Protein AF-L8FP94-F1 (afdb_monomer)

Secondary structure (DSSP, 8-state):
----SSHHHHHHHHHHHHHHHHHHHHHHHHHHHHHHHHHHHHHHHHHHHHHHHHHHHHHHHHHHHHHHHHHHHHHHHHHHHHHHHHHHHHHHHHHHHHHHHHH-PPP-----TTHHHHHHHHHHHHHHHHHHHHHHHHHHHHHHHHHHHHHHHHHHHHHHHHHHHHHHHHHHHHHHHHHHHHHHHHHHHHHHHHHHHHHHHHHHHHHHHHHHHHHHHT--

Mean predicted aligned error: 13.86 Å

Foldseek 3Di:
DDPDPDLVSLVVVLVVLVVVLVVLVVVLVVLVVVVVVVVVVVVVLVVVLVVLVVVLVVLVVVLVVLVVVLVVLVVVLVVLVVVCVVCVVVVVVLVVVVVCCVVCPDDPDPDDDPCVVVVCVVVVVVVVVVVVSVVVVVVVVVSVVVSVVSVVVSVVSVVVSVVSVVVSVVSVVVSVVSVVVVVVVVVVSVVVSVVSVVVSVVSVVVSVVSVVVSVVVVVD

Structure (mmCIF, N/CA/C/O backbone):
data_AF-L8FP94-F1
#
_entry.id   AF-L8FP94-F1
#
loop_
_atom_site.group_PDB
_atom_site.id
_atom_site.type_symbol
_atom_site.label_atom_id
_atom_site.label_alt_id
_atom_site.label_comp_id
_atom_site.label_asym_id
_atom_site.label_entity_id
_atom_site.label_seq_id
_atom_site.pdbx_PDB_ins_code
_atom_site.Cartn_x
_atom_site.Cartn_y
_atom_site.Cartn_z
_atom_site.occupancy
_atom_site.B_iso_or_equiv
_atom_site.auth_seq_id
_atom_site.auth_comp_id
_atom_site.auth_asym_id
_atom_site.auth_atom_id
_atom_site.pdbx_PDB_model_num
ATOM 1 N N . ALA A 1 1 ? -16.166 -2.688 59.280 1.00 37.53 1 ALA A N 1
ATOM 2 C CA . ALA A 1 1 ? -17.400 -3.297 59.814 1.00 37.53 1 ALA A CA 1
ATOM 3 C C . ALA A 1 1 ? -17.974 -2.384 60.895 1.00 37.53 1 ALA A C 1
ATOM 5 O O . ALA A 1 1 ? -17.418 -2.328 61.980 1.00 37.53 1 ALA A O 1
ATOM 6 N N . ASN A 1 2 ? -19.020 -1.618 60.577 1.00 45.62 2 ASN A N 1
ATOM 7 C CA . ASN A 1 2 ? -19.751 -0.778 61.535 1.00 45.62 2 ASN A CA 1
ATOM 8 C C . ASN A 1 2 ? -21.225 -1.202 61.476 1.00 45.62 2 ASN A C 1
ATOM 10 O O . ASN A 1 2 ? -22.008 -0.633 60.709 1.00 45.62 2 ASN A O 1
ATOM 14 N N . GLN A 1 3 ? -21.572 -2.261 62.214 1.00 53.56 3 GLN A N 1
ATOM 15 C CA . GLN A 1 3 ? -22.958 -2.718 62.331 1.00 53.56 3 GLN A CA 1
ATOM 16 C C . GLN A 1 3 ? -23.787 -1.628 63.037 1.00 53.56 3 GLN A C 1
ATOM 18 O O . GLN A 1 3 ? -23.313 -1.065 64.029 1.00 53.56 3 GLN A O 1
ATOM 23 N N . PRO A 1 4 ? -24.968 -1.266 62.507 1.00 55.19 4 PRO A N 1
ATOM 24 C CA . PRO A 1 4 ? -25.825 -0.259 63.124 1.00 55.19 4 PRO A CA 1
ATOM 25 C C . PRO A 1 4 ? -26.256 -0.730 64.521 1.00 55.19 4 PRO A C 1
ATOM 27 O O . PRO A 1 4 ? -26.686 -1.866 64.691 1.00 55.19 4 PRO A O 1
ATOM 30 N N . LYS A 1 5 ? -26.093 0.137 65.528 1.00 62.91 5 LYS A N 1
ATOM 31 C CA . LYS A 1 5 ? -26.372 -0.168 66.945 1.00 62.91 5 LYS A CA 1
ATOM 32 C C . LYS A 1 5 ? -27.820 0.144 67.360 1.00 62.91 5 LYS A C 1
ATOM 34 O O . LYS A 1 5 ? -28.187 -0.127 68.496 1.00 62.91 5 LYS A O 1
ATOM 39 N N . SER A 1 6 ? -28.621 0.717 66.459 1.00 67.88 6 SER A N 1
ATOM 40 C CA . SER A 1 6 ? -30.015 1.123 66.668 1.00 67.88 6 SER A CA 1
ATOM 41 C C . SER A 1 6 ? -30.825 0.902 65.387 1.00 67.88 6 SER A C 1
ATOM 43 O O . SER A 1 6 ? -30.291 1.079 64.288 1.00 67.88 6 SER A O 1
ATOM 45 N N . ALA A 1 7 ? -32.109 0.547 65.522 1.00 71.19 7 ALA A N 1
ATOM 46 C CA . ALA A 1 7 ? -33.034 0.403 6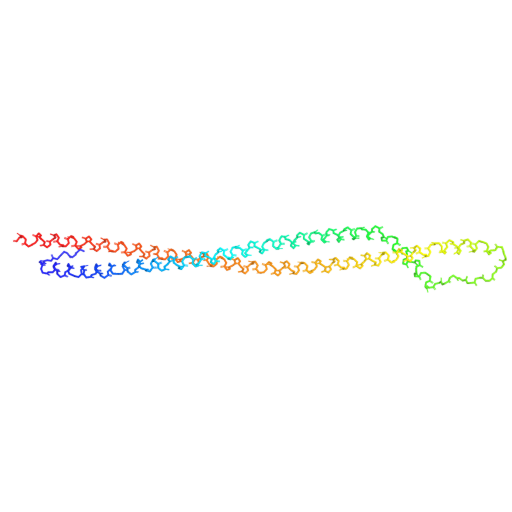4.396 1.00 71.19 7 ALA A CA 1
ATOM 47 C C . ALA A 1 7 ? -33.110 1.692 63.558 1.00 71.19 7 ALA A C 1
ATOM 49 O O . ALA A 1 7 ? -33.083 1.615 62.337 1.00 71.19 7 ALA A O 1
ATOM 50 N N . ASP A 1 8 ? -33.077 2.861 64.205 1.00 77.88 8 ASP A N 1
ATOM 51 C CA . ASP A 1 8 ? -33.175 4.176 63.556 1.00 77.88 8 ASP A CA 1
ATOM 52 C C . ASP A 1 8 ? -31.933 4.522 62.698 1.00 77.88 8 ASP A C 1
ATOM 54 O O . ASP A 1 8 ? -32.035 5.141 61.637 1.00 77.88 8 ASP A O 1
ATOM 58 N N . ASP A 1 9 ? -30.749 4.051 63.110 1.00 78.69 9 ASP A N 1
ATOM 59 C CA . ASP A 1 9 ? -29.506 4.177 62.332 1.00 78.69 9 ASP A CA 1
ATOM 60 C C . ASP A 1 9 ? -29.484 3.223 61.128 1.00 78.69 9 ASP A C 1
ATOM 62 O O . ASP A 1 9 ? -28.903 3.541 60.086 1.00 78.69 9 ASP A O 1
ATOM 66 N N . ALA A 1 10 ? -30.109 2.048 61.258 1.00 77.06 10 ALA A N 1
ATOM 67 C CA . ALA A 1 10 ? -30.252 1.099 60.161 1.00 77.06 10 ALA A CA 1
ATOM 68 C C . ALA A 1 10 ? -31.213 1.636 59.086 1.00 77.06 10 ALA A C 1
ATOM 70 O O . ALA A 1 10 ? -30.891 1.545 57.901 1.00 77.06 10 ALA A O 1
ATOM 71 N N . THR A 1 11 ? -32.328 2.271 59.472 1.00 80.44 11 THR A N 1
ATOM 72 C CA . THR A 1 11 ? -33.268 2.907 58.529 1.00 80.44 11 THR A CA 1
ATOM 73 C C . THR A 1 11 ? -32.612 4.039 57.745 1.00 80.44 11 THR A C 1
ATOM 75 O O . THR A 1 11 ? -32.741 4.086 56.524 1.00 80.44 11 THR A O 1
ATOM 78 N N . LYS A 1 12 ? -31.844 4.910 58.414 1.00 85.44 12 LYS A N 1
ATOM 79 C CA . LYS A 1 12 ? -31.115 6.007 57.750 1.00 85.44 12 LYS A CA 1
ATOM 80 C C . LYS A 1 12 ? -30.069 5.499 56.755 1.00 85.44 12 LYS A C 1
ATOM 82 O O . LYS A 1 12 ? -29.961 6.040 55.657 1.00 85.44 12 LYS A O 1
ATOM 87 N N . LYS A 1 13 ? -29.324 4.444 57.109 1.00 83.81 13 LYS A N 1
ATOM 88 C CA . LYS A 1 13 ? -28.378 3.793 56.184 1.00 83.81 13 LYS A CA 1
ATOM 89 C C . LYS A 1 13 ? -29.082 3.152 54.991 1.00 83.81 13 LYS A C 1
ATOM 91 O O . LYS A 1 13 ? -28.620 3.319 53.869 1.00 83.81 13 LYS A O 1
ATOM 96 N N . LEU A 1 14 ? -30.202 2.465 55.216 1.00 83.50 14 LEU A N 1
ATOM 97 C CA . LEU A 1 14 ? -30.996 1.875 54.138 1.00 83.50 14 LEU A CA 1
ATOM 98 C C . LEU A 1 14 ? -31.502 2.948 53.166 1.00 83.50 14 LEU A C 1
ATOM 100 O O . LEU A 1 14 ? -31.476 2.749 51.955 1.00 83.50 14 LEU A O 1
ATOM 104 N N . GLU A 1 15 ? -31.968 4.083 53.682 1.00 86.62 15 GLU A N 1
ATOM 105 C CA . GLU A 1 15 ? -32.455 5.189 52.859 1.00 86.62 15 GLU A CA 1
ATOM 106 C C . GLU A 1 15 ? -31.325 5.839 52.046 1.00 86.62 15 GLU A C 1
ATOM 108 O O . GLU A 1 15 ? -31.506 6.116 50.859 1.00 86.62 15 GLU A O 1
ATOM 113 N N . GLN A 1 16 ? -30.127 5.989 52.628 1.00 88.06 16 GLN A N 1
ATOM 114 C CA . GLN A 1 16 ? -28.929 6.395 51.885 1.00 88.06 16 GLN A CA 1
ATOM 115 C C . GLN A 1 16 ? -28.578 5.409 50.766 1.00 88.06 16 GLN A C 1
ATOM 117 O O . GLN A 1 16 ? -28.438 5.832 49.620 1.00 88.06 16 GLN A O 1
ATOM 122 N N . GLU A 1 17 ? -28.490 4.110 51.058 1.00 84.81 17 GLU A N 1
ATOM 123 C CA . GLU A 1 17 ? -28.147 3.110 50.040 1.00 84.81 17 GLU A CA 1
ATOM 124 C C . GLU A 1 17 ? -29.226 2.977 48.957 1.00 84.81 17 GLU A C 1
ATOM 126 O O . GLU A 1 17 ? -28.902 2.777 47.788 1.00 84.81 17 GLU A O 1
ATOM 131 N N . ARG A 1 18 ? -30.511 3.161 49.291 1.00 86.00 18 ARG A N 1
ATOM 132 C CA . ARG A 1 18 ? -31.596 3.227 48.295 1.00 86.00 18 ARG A CA 1
ATOM 133 C C . ARG A 1 18 ? -31.464 4.436 47.375 1.00 86.00 18 ARG A C 1
ATOM 135 O O . ARG A 1 18 ? -31.678 4.303 46.171 1.00 86.00 18 ARG A O 1
ATOM 142 N N . ASN A 1 19 ? -31.104 5.597 47.918 1.00 88.44 19 ASN A N 1
ATOM 143 C CA . ASN A 1 19 ? -30.868 6.795 47.116 1.00 88.44 19 ASN A CA 1
ATOM 144 C C . ASN A 1 19 ? -29.636 6.630 46.211 1.00 88.44 19 ASN A C 1
ATOM 146 O O . ASN A 1 19 ? -29.684 6.992 45.034 1.00 88.44 19 ASN A O 1
ATOM 150 N N . GLU A 1 20 ? -28.557 6.025 46.719 1.00 86.44 20 GLU A N 1
ATOM 151 C CA . GLU A 1 20 ? -27.383 5.677 45.911 1.00 86.44 20 GLU A CA 1
ATOM 152 C C . GLU A 1 20 ? -27.714 4.651 44.821 1.00 86.44 20 GLU A C 1
ATOM 154 O O . GLU A 1 20 ? -27.287 4.821 43.677 1.00 86.44 20 GLU A O 1
ATOM 159 N N . LEU A 1 21 ? -28.520 3.630 45.132 1.00 85.00 21 LEU A N 1
ATOM 160 C CA . LEU A 1 21 ? -28.991 2.644 44.162 1.00 85.00 21 LEU A CA 1
ATOM 161 C C . LEU A 1 21 ? -29.787 3.317 43.042 1.00 85.00 21 LEU A C 1
ATOM 163 O O . LEU A 1 21 ? -29.471 3.117 41.872 1.00 85.00 21 LEU A O 1
ATOM 167 N N . ALA A 1 22 ? -30.755 4.171 43.382 1.00 87.31 22 ALA A N 1
ATOM 168 C CA . ALA A 1 22 ? -31.554 4.904 42.402 1.00 87.31 22 ALA A CA 1
ATOM 169 C C . ALA A 1 22 ? -30.683 5.802 41.503 1.00 87.31 22 ALA A C 1
ATOM 171 O O . ALA A 1 22 ? -30.876 5.846 40.285 1.00 87.31 22 ALA A O 1
ATOM 172 N N . ALA A 1 23 ? -29.679 6.478 42.074 1.00 87.31 23 ALA A N 1
ATOM 173 C CA . ALA A 1 23 ? -28.721 7.273 41.308 1.00 87.31 23 ALA A CA 1
ATOM 174 C C . ALA A 1 23 ? -27.870 6.403 40.362 1.00 87.31 23 ALA A C 1
ATOM 176 O O . ALA A 1 23 ? -27.692 6.751 39.192 1.00 87.31 23 ALA A O 1
ATOM 177 N N . LYS A 1 24 ? -27.382 5.246 40.829 1.00 82.75 24 LYS A N 1
ATOM 178 C CA . LYS A 1 24 ? -26.600 4.293 40.021 1.00 82.75 24 LYS A CA 1
ATOM 179 C C . LYS A 1 24 ? -27.435 3.628 38.928 1.00 82.75 24 LYS A C 1
ATOM 181 O O . LYS A 1 24 ? -26.938 3.460 37.819 1.00 82.75 24 LYS A O 1
ATOM 186 N N . GLU A 1 25 ? -28.696 3.299 39.190 1.00 83.69 25 GLU A N 1
ATOM 187 C CA . GLU A 1 25 ? -29.630 2.769 38.192 1.00 83.69 25 GLU A CA 1
ATOM 188 C C . GLU A 1 25 ? -29.978 3.799 37.117 1.00 83.69 25 GLU A C 1
ATOM 190 O O . GLU A 1 25 ? -30.050 3.456 35.936 1.00 83.69 25 GLU A O 1
ATOM 195 N N . ASN A 1 26 ? -30.180 5.063 37.499 1.00 86.56 26 ASN A N 1
ATOM 196 C CA . ASN A 1 26 ? -30.375 6.149 36.540 1.00 86.56 26 ASN A CA 1
ATOM 197 C C . ASN A 1 26 ? -29.128 6.332 35.672 1.00 86.56 26 ASN A C 1
ATOM 199 O O . ASN A 1 26 ? -29.246 6.401 34.450 1.00 86.56 26 ASN A O 1
ATOM 203 N N . ARG A 1 27 ? -27.934 6.290 36.277 1.00 81.38 27 ARG A N 1
ATOM 204 C CA . ARG A 1 27 ? -26.667 6.325 35.539 1.00 81.38 27 ARG A CA 1
ATOM 205 C C . ARG A 1 27 ? -26.502 5.121 34.607 1.00 81.38 27 ARG A C 1
ATOM 207 O O . ARG A 1 27 ? -26.070 5.284 33.473 1.00 81.3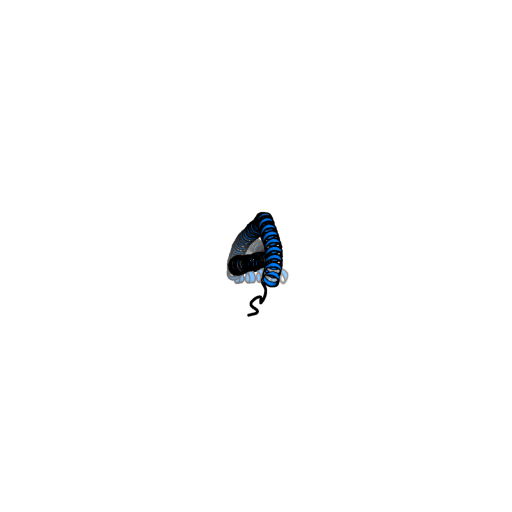8 27 ARG A O 1
ATOM 214 N N . GLY A 1 28 ? -26.896 3.924 35.042 1.00 78.19 28 GLY A N 1
ATOM 215 C CA . GLY A 1 28 ? -26.906 2.719 34.210 1.00 78.19 28 GLY A CA 1
ATOM 216 C C . GLY A 1 28 ? -27.874 2.817 33.025 1.00 78.19 28 GLY A C 1
ATOM 217 O O . GLY A 1 28 ? -27.534 2.392 31.922 1.00 78.19 28 GLY A O 1
ATOM 218 N N . ARG A 1 29 ? -29.051 3.425 33.227 1.00 82.75 29 ARG A N 1
ATOM 219 C CA . ARG A 1 29 ? -30.027 3.709 32.160 1.00 82.75 29 ARG A CA 1
ATOM 220 C C . ARG A 1 29 ? -29.524 4.763 31.173 1.00 82.75 29 ARG A C 1
ATOM 222 O O . ARG A 1 29 ? -29.746 4.602 29.977 1.00 82.75 29 ARG A O 1
ATOM 229 N N . GLU A 1 30 ? -28.844 5.808 31.644 1.00 81.62 30 GLU A N 1
ATOM 230 C CA . GLU A 1 30 ? -28.150 6.777 30.780 1.00 81.62 30 GLU A CA 1
ATOM 231 C C . GLU A 1 30 ? -27.072 6.090 29.943 1.00 81.62 30 GLU A C 1
ATOM 233 O O . GLU A 1 30 ? -27.142 6.158 28.720 1.00 81.62 30 GLU A O 1
ATOM 238 N N . LEU A 1 31 ? -26.181 5.309 30.566 1.00 74.88 31 LEU A N 1
ATOM 239 C CA . LEU A 1 31 ? -25.174 4.525 29.844 1.00 74.88 3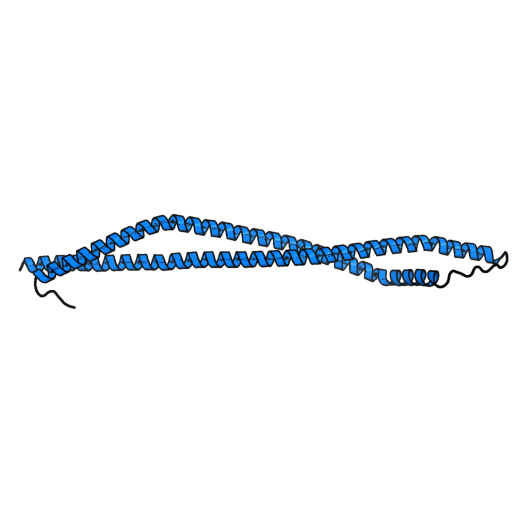1 LEU A CA 1
ATOM 240 C C . LEU A 1 31 ? -25.798 3.571 28.814 1.00 74.88 31 LEU A C 1
ATOM 242 O O . LEU A 1 31 ? -25.239 3.367 27.742 1.00 74.88 31 LEU A O 1
ATOM 246 N N . GLN A 1 32 ? -26.959 2.978 29.106 1.00 74.88 32 GLN A N 1
ATOM 247 C CA . GLN A 1 32 ? -27.690 2.153 28.139 1.00 74.88 32 GLN A CA 1
ATOM 248 C C . GLN A 1 32 ? -28.225 2.949 26.944 1.00 74.88 32 GLN A C 1
ATOM 250 O O . GLN A 1 32 ? -28.238 2.420 25.832 1.00 74.88 32 GLN A O 1
ATOM 255 N N . ARG A 1 33 ? -28.664 4.196 27.143 1.00 80.12 33 ARG A N 1
ATOM 256 C CA . ARG A 1 33 ? -29.056 5.081 26.034 1.00 80.12 33 ARG A CA 1
ATOM 257 C C . ARG A 1 33 ? -27.839 5.533 25.236 1.00 80.12 33 ARG A C 1
ATOM 259 O O . ARG A 1 33 ? -27.894 5.507 24.010 1.00 80.12 33 ARG A O 1
ATOM 266 N N . ASP A 1 34 ? -26.739 5.843 25.910 1.00 72.94 34 ASP A N 1
ATOM 267 C CA . ASP A 1 34 ? -25.467 6.164 25.264 1.00 72.94 34 ASP A CA 1
ATOM 268 C C . ASP A 1 34 ? -24.949 4.959 24.457 1.00 72.94 34 ASP A C 1
ATOM 270 O O . ASP A 1 34 ? -24.454 5.106 23.348 1.00 72.94 34 ASP A O 1
ATOM 274 N N . LEU A 1 35 ? -25.170 3.724 24.920 1.00 70.62 35 LEU A N 1
ATOM 275 C CA . LEU A 1 35 ? -24.901 2.507 24.140 1.00 70.62 35 LEU A CA 1
ATOM 276 C C . LEU A 1 35 ? -25.726 2.396 22.848 1.00 70.62 35 LEU A C 1
ATOM 278 O O . LEU A 1 35 ? -25.263 1.785 21.879 1.00 70.62 35 LEU A O 1
ATOM 282 N N . ALA A 1 36 ? -26.920 2.990 22.796 1.00 72.12 36 ALA A N 1
ATOM 283 C CA . ALA A 1 36 ? -27.708 3.042 21.569 1.00 72.12 36 ALA A CA 1
ATOM 284 C C . ALA A 1 36 ? -27.125 4.056 20.569 1.00 72.12 36 ALA A C 1
ATOM 286 O O . ALA A 1 36 ? -26.909 3.680 19.417 1.00 72.12 36 ALA A O 1
ATOM 287 N N . SER A 1 37 ? -26.775 5.277 20.998 1.00 72.94 37 SER A N 1
ATOM 288 C CA . SER A 1 37 ? -26.105 6.268 20.127 1.00 72.94 37 SER A CA 1
ATOM 289 C C . SER A 1 37 ? -24.722 5.794 19.656 1.00 72.94 37 SER A C 1
ATOM 291 O O . SER A 1 37 ? -24.322 6.040 18.519 1.00 72.94 37 SER A O 1
ATOM 293 N N . ILE A 1 38 ? -24.040 4.979 20.465 1.00 69.81 38 ILE A N 1
ATOM 294 C CA . ILE A 1 38 ? -22.799 4.281 20.098 1.00 69.81 38 ILE A CA 1
ATOM 295 C C . ILE A 1 38 ? -22.973 3.349 18.909 1.00 69.81 38 ILE A C 1
ATOM 297 O O . ILE A 1 38 ? -22.027 3.133 18.153 1.00 69.81 38 ILE A O 1
ATOM 301 N N . THR A 1 39 ? -24.148 2.749 18.731 1.00 74.75 39 THR A N 1
ATOM 302 C CA . THR A 1 39 ? -24.370 1.875 17.575 1.00 74.75 39 THR A CA 1
ATOM 303 C C . THR A 1 39 ? -24.235 2.667 16.276 1.00 74.75 39 THR A C 1
ATOM 305 O O . THR A 1 39 ? -23.673 2.150 15.309 1.00 74.75 39 THR A O 1
ATOM 308 N N . ASP A 1 40 ? -24.651 3.931 16.277 1.00 79.69 40 ASP A N 1
ATOM 309 C CA . ASP A 1 40 ? -24.525 4.818 15.126 1.00 79.69 40 ASP A CA 1
ATOM 310 C C . ASP A 1 40 ? -23.089 5.333 14.957 1.00 79.69 40 ASP A C 1
ATOM 312 O O . ASP A 1 40 ? -22.546 5.220 13.857 1.00 79.69 40 ASP A O 1
ATOM 316 N N . GLU A 1 41 ? -22.405 5.734 16.037 1.00 79.94 41 GLU A N 1
ATOM 317 C CA . GLU A 1 41 ? -20.963 6.061 15.997 1.00 79.94 41 GLU A CA 1
ATOM 318 C C . GLU A 1 41 ? -20.130 4.879 15.467 1.00 79.94 41 GLU A C 1
ATOM 320 O O . GLU A 1 41 ? -19.227 5.032 14.643 1.00 79.94 41 GLU A O 1
ATOM 325 N N . ARG A 1 42 ? -20.455 3.653 15.894 1.00 78.62 42 ARG A N 1
ATOM 326 C CA . ARG A 1 42 ? -19.792 2.429 15.427 1.00 78.62 42 ARG A CA 1
ATOM 327 C C . ARG A 1 42 ? -20.063 2.164 13.959 1.00 78.62 42 ARG A C 1
ATOM 329 O O . ARG A 1 42 ? -19.148 1.722 13.268 1.00 78.62 42 ARG A O 1
ATOM 336 N N . ARG A 1 43 ? -21.292 2.384 13.488 1.00 85.19 43 ARG A N 1
ATOM 337 C CA . ARG A 1 43 ? -21.621 2.270 12.061 1.00 85.19 43 ARG A CA 1
ATOM 338 C C . ARG A 1 43 ? -20.809 3.269 11.252 1.00 85.19 43 ARG A C 1
ATOM 340 O O . ARG A 1 43 ? -20.229 2.870 10.248 1.00 85.19 43 ARG A O 1
ATOM 347 N N . GLU A 1 44 ? -20.694 4.506 11.723 1.00 87.19 44 GLU A N 1
ATOM 348 C CA . GLU A 1 44 ? -19.914 5.546 11.059 1.00 87.19 44 GLU A CA 1
ATOM 349 C C . GLU A 1 44 ? -18.416 5.212 11.017 1.00 87.19 44 GLU A C 1
ATOM 351 O O . GLU A 1 44 ? -17.809 5.230 9.946 1.00 87.19 44 GLU A O 1
ATOM 356 N N . ILE A 1 45 ? -17.812 4.830 12.148 1.00 86.75 45 I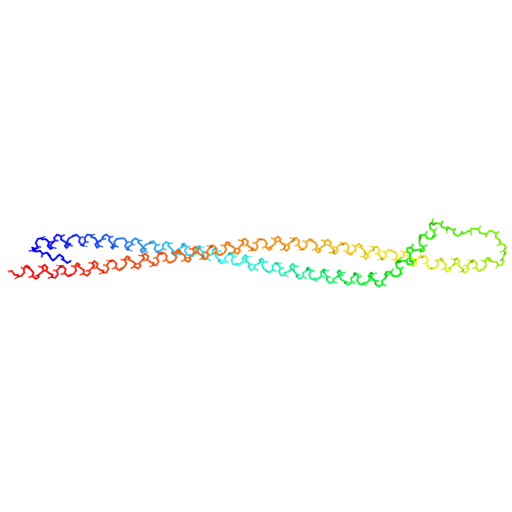LE A N 1
ATOM 357 C CA . ILE A 1 45 ? -16.401 4.416 12.195 1.00 86.75 45 ILE A CA 1
ATOM 358 C C . ILE A 1 45 ? -16.170 3.200 11.295 1.00 86.75 45 ILE A C 1
ATOM 360 O O . ILE A 1 45 ? -15.175 3.145 10.576 1.00 86.75 45 ILE A O 1
ATOM 364 N N . ASN A 1 46 ? -17.080 2.223 11.301 1.00 88.75 46 ASN A N 1
ATOM 365 C CA . ASN A 1 46 ? -16.941 1.040 10.460 1.00 88.75 46 ASN A CA 1
ATOM 366 C C . ASN A 1 46 ? -17.074 1.379 8.968 1.00 88.75 46 ASN A C 1
ATOM 368 O O . ASN A 1 46 ? -16.317 0.846 8.165 1.00 88.75 46 ASN A O 1
ATOM 372 N N . ALA A 1 47 ? -17.973 2.297 8.604 1.00 91.12 47 ALA A N 1
ATOM 373 C CA . ALA A 1 47 ? -18.088 2.799 7.238 1.00 91.12 47 ALA A CA 1
ATOM 374 C C . ALA A 1 47 ? -16.793 3.494 6.793 1.00 91.12 47 ALA A C 1
ATOM 376 O O . ALA A 1 47 ? -16.252 3.151 5.744 1.00 91.12 47 ALA A O 1
ATOM 377 N N . ARG A 1 48 ? -16.233 4.379 7.631 1.00 91.44 48 ARG A N 1
ATOM 378 C CA . ARG A 1 48 ? -14.946 5.046 7.366 1.00 91.44 48 ARG A CA 1
ATOM 379 C C . ARG A 1 48 ? -13.787 4.054 7.253 1.00 91.44 48 ARG A C 1
ATOM 381 O O . ARG A 1 48 ? -12.906 4.248 6.421 1.00 91.44 48 ARG A O 1
ATOM 388 N N . LEU A 1 49 ? -13.771 2.994 8.065 1.00 91.81 49 LEU A N 1
ATOM 389 C CA . LEU A 1 49 ? -12.765 1.929 7.977 1.00 91.81 49 LEU A CA 1
ATOM 390 C C . LEU A 1 49 ? -12.862 1.171 6.652 1.00 91.81 49 LEU A C 1
ATOM 392 O O . LEU A 1 49 ? -11.839 0.960 6.011 1.00 91.81 49 LEU A O 1
ATOM 396 N N . ILE A 1 50 ? -14.072 0.787 6.236 1.00 93.44 50 ILE A N 1
ATOM 397 C CA . ILE A 1 50 ? -14.305 0.083 4.967 1.00 93.44 50 ILE A CA 1
ATOM 398 C C . ILE A 1 50 ? -13.908 0.971 3.786 1.00 93.44 50 ILE A C 1
ATOM 400 O O . ILE A 1 50 ? -13.199 0.518 2.893 1.00 93.44 50 ILE A O 1
ATOM 404 N N . GLU A 1 51 ? -14.314 2.240 3.800 1.00 93.81 51 GLU A N 1
ATOM 405 C CA . GLU A 1 51 ? -13.933 3.219 2.782 1.00 93.81 51 GLU A CA 1
ATOM 406 C C . GLU A 1 51 ? -12.409 3.385 2.710 1.00 93.81 51 GLU A C 1
ATOM 408 O O . GLU A 1 51 ? -11.821 3.285 1.636 1.00 93.81 51 GLU A O 1
ATOM 413 N N . THR A 1 52 ? -11.748 3.570 3.857 1.00 92.00 52 THR A N 1
ATOM 414 C CA . THR A 1 52 ? -10.287 3.731 3.913 1.00 92.00 52 THR A CA 1
ATOM 415 C C . THR A 1 52 ? -9.568 2.463 3.448 1.00 92.00 52 THR A C 1
ATOM 417 O O . THR A 1 52 ? -8.603 2.554 2.697 1.00 92.00 52 THR A O 1
ATOM 420 N N . ALA A 1 53 ? -10.049 1.279 3.831 1.00 92.06 53 ALA A N 1
ATOM 421 C CA . ALA A 1 53 ? -9.499 0.007 3.367 1.00 92.06 53 ALA A CA 1
ATOM 422 C C . ALA A 1 53 ? -9.663 -0.171 1.848 1.00 92.06 53 ALA A C 1
ATOM 424 O O . ALA A 1 53 ? -8.733 -0.617 1.180 1.00 92.06 53 ALA A O 1
ATOM 425 N N . ALA A 1 54 ? -10.802 0.240 1.283 1.00 94.69 54 ALA A N 1
ATOM 426 C CA . ALA A 1 54 ? -11.015 0.227 -0.162 1.00 94.69 54 ALA A CA 1
ATOM 427 C C . ALA A 1 54 ? -10.065 1.193 -0.894 1.00 94.69 54 ALA A C 1
ATOM 429 O O . ALA A 1 54 ? -9.574 0.874 -1.977 1.00 94.69 54 ALA A O 1
ATOM 430 N N . LEU A 1 55 ? -9.768 2.357 -0.304 1.00 93.12 55 LEU A N 1
ATOM 431 C CA . LEU A 1 55 ? -8.770 3.289 -0.840 1.00 93.12 55 LEU A CA 1
ATOM 432 C C . LEU A 1 55 ? -7.354 2.700 -0.809 1.00 93.12 55 LEU A C 1
ATOM 434 O O . LEU A 1 55 ? -6.637 2.836 -1.798 1.00 93.12 55 LEU A O 1
ATOM 438 N N . VAL A 1 56 ? -6.975 2.020 0.280 1.00 93.94 56 VAL A N 1
ATOM 439 C CA . VAL A 1 56 ? -5.696 1.293 0.388 1.00 93.94 56 VAL A CA 1
ATOM 440 C C . VAL A 1 56 ? -5.583 0.252 -0.722 1.00 93.94 56 VAL A C 1
ATOM 442 O O . VAL A 1 56 ? -4.638 0.304 -1.502 1.00 93.94 56 VAL A O 1
ATOM 445 N N . GLN A 1 57 ? -6.583 -0.621 -0.864 1.00 94.75 57 GLN A N 1
ATOM 446 C CA . GLN A 1 57 ? -6.577 -1.662 -1.892 1.00 94.75 57 GLN A CA 1
ATOM 447 C C . GLN A 1 57 ? -6.462 -1.068 -3.304 1.00 94.75 57 GLN A C 1
ATOM 449 O O . GLN A 1 57 ? -5.664 -1.524 -4.120 1.00 94.75 57 GLN A O 1
ATOM 454 N N . LYS A 1 58 ? -7.222 -0.007 -3.595 1.00 94.38 58 LYS A N 1
ATOM 455 C CA . LYS A 1 58 ? -7.161 0.674 -4.892 1.00 94.38 58 LYS A CA 1
ATOM 456 C C . LYS A 1 58 ? -5.779 1.278 -5.167 1.00 94.38 58 LYS A C 1
ATOM 458 O O . LYS A 1 58 ? -5.317 1.240 -6.305 1.00 94.38 58 LYS A O 1
ATOM 463 N N . SER A 1 59 ? -5.134 1.848 -4.151 1.00 94.19 59 SER A N 1
ATOM 464 C CA . SER A 1 59 ? -3.781 2.400 -4.264 1.00 94.19 59 SER A CA 1
ATOM 465 C C . SER A 1 59 ? -2.748 1.293 -4.517 1.00 94.19 59 SER A C 1
ATOM 467 O O . SER A 1 59 ? -1.911 1.425 -5.408 1.00 94.19 59 SER A O 1
ATOM 469 N N . GLU A 1 60 ? -2.869 0.144 -3.847 1.00 94.62 60 GLU A N 1
ATOM 470 C CA . GLU A 1 60 ? -2.022 -1.035 -4.087 1.00 94.62 60 GLU A CA 1
ATOM 471 C C . GLU A 1 60 ? -2.189 -1.606 -5.507 1.00 94.62 60 GLU A C 1
ATOM 473 O O . GLU A 1 60 ? -1.203 -1.939 -6.173 1.00 94.62 60 GLU A O 1
ATOM 478 N N . GLU A 1 61 ? -3.422 -1.668 -6.018 1.00 96.31 61 GLU A N 1
ATOM 479 C CA . GLU A 1 61 ? -3.707 -2.057 -7.406 1.00 96.31 61 GLU A CA 1
ATOM 480 C C . GLU A 1 61 ? -3.057 -1.084 -8.406 1.00 96.31 61 GLU A C 1
ATOM 482 O O . GLU A 1 61 ? -2.437 -1.506 -9.388 1.00 96.31 61 GLU A O 1
ATOM 487 N N . GLN A 1 62 ? -3.146 0.224 -8.142 1.00 94.25 62 GLN A N 1
ATOM 488 C CA . GLN A 1 62 ? -2.505 1.253 -8.964 1.00 94.25 62 GLN A CA 1
ATOM 489 C C . GLN A 1 62 ? -0.978 1.155 -8.921 1.00 94.25 62 GLN A C 1
ATOM 491 O O . GLN A 1 62 ? -0.339 1.209 -9.974 1.00 94.25 62 GLN A O 1
ATOM 496 N N . MET A 1 63 ? -0.389 0.948 -7.743 1.00 96.06 63 MET A N 1
ATOM 497 C CA . MET A 1 63 ? 1.048 0.718 -7.597 1.00 96.06 63 MET A CA 1
ATOM 498 C C . MET A 1 63 ? 1.500 -0.511 -8.380 1.00 96.06 63 MET A C 1
ATOM 500 O O . MET A 1 63 ? 2.459 -0.423 -9.142 1.00 96.06 63 MET A O 1
ATOM 504 N N . THR A 1 64 ? 0.768 -1.621 -8.273 1.00 96.75 64 THR A N 1
ATOM 505 C CA . THR A 1 64 ? 1.062 -2.855 -9.016 1.00 96.75 64 THR A CA 1
ATOM 506 C C . THR A 1 64 ? 1.044 -2.604 -10.527 1.00 96.75 64 THR A C 1
ATOM 508 O O . THR A 1 64 ? 1.912 -3.076 -11.266 1.00 96.75 64 THR A O 1
ATOM 511 N N . ALA A 1 65 ? 0.082 -1.820 -11.021 1.00 96.38 65 ALA A N 1
ATOM 512 C CA . ALA A 1 65 ? 0.022 -1.441 -12.429 1.00 96.38 65 ALA A CA 1
ATOM 513 C C . ALA A 1 65 ? 1.217 -0.564 -12.857 1.00 96.38 65 ALA A C 1
ATOM 515 O O . ALA A 1 65 ? 1.768 -0.772 -13.943 1.00 96.38 65 ALA A O 1
ATOM 516 N N . ILE A 1 66 ? 1.641 0.388 -12.018 1.00 95.19 66 ILE A N 1
ATOM 517 C CA . ILE A 1 66 ? 2.821 1.231 -12.269 1.00 95.19 66 ILE A CA 1
ATOM 518 C C . ILE A 1 66 ? 4.096 0.381 -12.287 1.00 95.19 66 ILE A C 1
ATOM 520 O O . ILE A 1 66 ? 4.889 0.497 -13.220 1.00 95.19 66 ILE A O 1
ATOM 524 N N . GLU A 1 67 ? 4.274 -0.519 -11.321 1.00 95.62 67 GLU A N 1
ATOM 525 C CA . GLU A 1 67 ? 5.432 -1.416 -11.232 1.00 95.62 67 GLU A CA 1
ATOM 526 C C . GLU A 1 67 ? 5.525 -2.346 -12.449 1.00 95.62 67 GLU A C 1
ATOM 528 O O . GLU A 1 67 ? 6.599 -2.502 -13.034 1.00 95.62 67 GLU A O 1
ATOM 533 N N . ASN A 1 68 ? 4.395 -2.884 -12.917 1.00 97.50 68 ASN A N 1
ATOM 534 C CA . ASN A 1 68 ? 4.347 -3.683 -14.143 1.00 97.50 68 ASN A CA 1
ATOM 535 C C . ASN A 1 68 ? 4.766 -2.884 -15.386 1.00 97.50 68 ASN A C 1
ATOM 537 O O . ASN A 1 68 ? 5.512 -3.390 -16.230 1.00 97.50 68 ASN A O 1
ATOM 541 N N . ARG A 1 69 ? 4.310 -1.629 -15.504 1.00 96.31 69 ARG A N 1
ATOM 542 C CA . ARG A 1 69 ? 4.704 -0.731 -16.602 1.00 96.31 69 ARG A CA 1
ATOM 543 C C . ARG A 1 69 ? 6.190 -0.385 -16.532 1.00 96.31 69 ARG A C 1
ATOM 545 O O . ARG A 1 69 ? 6.869 -0.458 -17.555 1.00 96.31 69 ARG A O 1
ATOM 552 N N . LEU A 1 70 ? 6.700 -0.085 -15.339 1.00 96.31 70 LEU A N 1
ATOM 553 C CA . LEU A 1 70 ? 8.112 0.202 -15.092 1.00 96.31 70 LEU A CA 1
ATOM 554 C C . LEU A 1 70 ? 8.996 -0.987 -15.490 1.00 96.31 70 LEU A C 1
ATOM 556 O O . LEU A 1 70 ? 9.907 -0.826 -16.297 1.00 96.31 70 LEU A O 1
ATOM 560 N N . ALA A 1 71 ? 8.655 -2.197 -15.039 1.00 96.00 71 ALA A N 1
ATOM 561 C CA . ALA A 1 71 ? 9.364 -3.423 -15.407 1.00 96.00 71 ALA A CA 1
ATOM 562 C C . ALA A 1 71 ? 9.308 -3.716 -16.919 1.00 96.00 71 ALA A C 1
ATOM 564 O O . ALA A 1 71 ? 10.192 -4.382 -17.466 1.00 96.00 71 ALA A O 1
ATOM 565 N N . GLY A 1 72 ? 8.252 -3.266 -17.603 1.00 97.31 72 GLY A N 1
ATOM 566 C CA . GLY A 1 72 ? 8.155 -3.294 -19.061 1.00 97.31 72 GLY A CA 1
ATOM 567 C C . GLY A 1 72 ? 9.155 -2.344 -19.722 1.00 97.31 72 GLY A C 1
ATOM 568 O O . GLY A 1 72 ? 9.903 -2.765 -20.605 1.00 97.31 72 GLY A O 1
ATOM 569 N N . PHE A 1 73 ? 9.214 -1.091 -19.269 1.00 96.06 73 PHE A N 1
ATOM 570 C CA . PHE A 1 73 ? 10.157 -0.100 -19.791 1.00 96.06 73 PHE A CA 1
ATOM 571 C C . PHE A 1 73 ? 11.619 -0.452 -19.504 1.00 96.06 73 PHE A C 1
ATOM 573 O O . PHE A 1 73 ? 12.452 -0.308 -20.392 1.00 96.06 73 PHE A O 1
ATOM 580 N N . GLU A 1 74 ? 11.943 -0.978 -18.323 1.00 93.44 74 GLU A N 1
ATOM 581 C CA . GLU A 1 74 ? 13.306 -1.416 -17.984 1.00 93.44 74 GLU A CA 1
ATOM 582 C C . GLU A 1 74 ? 13.784 -2.571 -18.877 1.00 93.44 74 GLU A C 1
ATOM 584 O O . GLU A 1 74 ? 14.944 -2.611 -19.296 1.00 93.44 74 GLU A O 1
ATOM 589 N N . ARG A 1 75 ? 12.884 -3.503 -19.225 1.00 97.62 75 ARG A N 1
ATOM 590 C CA . ARG A 1 75 ? 13.177 -4.564 -20.201 1.00 97.62 75 ARG A CA 1
ATOM 591 C C . ARG A 1 75 ? 13.458 -3.986 -21.586 1.00 97.62 75 ARG A C 1
ATOM 593 O O . ARG A 1 75 ? 14.483 -4.321 -22.175 1.00 97.62 75 ARG A O 1
ATOM 600 N N . GLN A 1 76 ? 12.608 -3.076 -22.063 1.00 95.25 76 GLN A N 1
ATOM 601 C CA . GLN A 1 76 ? 12.815 -2.394 -23.346 1.00 95.25 76 GLN A CA 1
ATOM 602 C C . GLN A 1 76 ? 14.132 -1.606 -23.365 1.00 95.25 76 GLN A C 1
ATOM 604 O O . GLN A 1 76 ? 14.885 -1.689 -24.334 1.00 95.25 76 GLN A O 1
ATOM 609 N N . GLU A 1 77 ? 14.458 -0.894 -22.282 1.00 93.56 77 GLU A N 1
ATOM 610 C CA . GLU A 1 77 ? 15.721 -0.168 -22.146 1.00 93.56 77 GLU A CA 1
ATOM 611 C C . GLU A 1 77 ? 16.919 -1.117 -22.257 1.00 93.56 77 GLU A C 1
ATOM 613 O O . GLU A 1 77 ? 17.871 -0.844 -22.993 1.00 93.56 77 GLU A O 1
ATOM 618 N N . LYS A 1 78 ? 16.875 -2.249 -21.545 1.00 95.06 78 LYS A N 1
ATOM 619 C CA . LYS A 1 78 ? 17.942 -3.253 -21.556 1.00 95.06 78 LYS A CA 1
ATOM 620 C C . LYS A 1 78 ? 18.146 -3.849 -22.948 1.00 95.06 78 LYS A C 1
ATOM 622 O O . LYS A 1 78 ? 19.290 -3.943 -23.401 1.00 95.06 78 LYS A O 1
ATOM 627 N N . ASP A 1 79 ? 17.063 -4.213 -23.627 1.00 94.94 79 ASP A N 1
ATOM 628 C CA . ASP A 1 79 ? 17.112 -4.792 -24.970 1.00 94.94 79 ASP A CA 1
ATOM 629 C C . ASP A 1 79 ? 17.653 -3.783 -25.992 1.00 94.94 79 ASP A C 1
ATOM 631 O O . ASP A 1 79 ? 18.535 -4.109 -26.795 1.00 94.94 79 ASP A O 1
ATOM 635 N N . LEU A 1 80 ? 17.212 -2.525 -25.909 1.00 91.69 80 LEU A N 1
ATOM 636 C CA . LEU A 1 80 ? 17.673 -1.452 -26.785 1.00 91.69 80 LEU A CA 1
ATOM 637 C C . LEU A 1 80 ? 19.151 -1.116 -26.548 1.00 91.69 80 LEU A C 1
ATOM 639 O O . LEU A 1 80 ? 19.924 -1.011 -27.504 1.00 91.69 80 LEU A O 1
ATOM 643 N N . ARG A 1 81 ? 19.591 -1.034 -25.285 1.00 90.62 81 ARG A N 1
ATOM 644 C CA . ARG A 1 81 ? 21.012 -0.867 -24.933 1.00 90.62 81 ARG A CA 1
ATOM 645 C C . ARG A 1 81 ? 21.862 -2.026 -25.447 1.00 90.62 81 ARG A C 1
ATOM 647 O O . ARG A 1 81 ? 22.951 -1.789 -25.966 1.00 90.62 81 ARG A O 1
ATOM 654 N N . ALA A 1 82 ? 21.376 -3.264 -25.354 1.00 91.44 82 ALA A N 1
ATOM 655 C CA . ALA A 1 82 ? 22.075 -4.427 -25.894 1.00 91.44 82 ALA A CA 1
ATOM 656 C C . ALA A 1 82 ? 22.169 -4.382 -27.430 1.00 91.44 82 ALA A C 1
ATOM 658 O O . ALA A 1 82 ? 23.222 -4.704 -27.986 1.00 91.44 82 ALA A O 1
ATOM 659 N N . SER A 1 83 ? 21.110 -3.944 -28.124 1.00 88.94 83 SER A N 1
ATOM 660 C CA . SER A 1 83 ? 21.146 -3.721 -29.577 1.00 88.94 83 SER A CA 1
ATOM 661 C C . SER A 1 83 ? 22.169 -2.650 -29.955 1.00 88.94 83 SER A C 1
ATOM 663 O O . SER A 1 83 ? 22.958 -2.871 -30.872 1.00 88.94 83 SER A O 1
ATOM 665 N N . LEU A 1 84 ? 22.187 -1.519 -29.246 1.00 86.56 84 LEU A N 1
ATOM 666 C CA . LEU A 1 84 ? 23.137 -0.432 -29.489 1.00 86.56 84 LEU A CA 1
ATOM 667 C C . LEU A 1 84 ? 24.582 -0.868 -29.210 1.00 86.56 84 LEU A C 1
ATOM 669 O O . LEU A 1 84 ? 25.480 -0.542 -29.981 1.00 86.56 84 LEU A O 1
ATOM 673 N N . ALA A 1 85 ? 24.812 -1.662 -28.161 1.00 85.25 85 ALA A N 1
ATOM 674 C CA . ALA A 1 85 ? 26.131 -2.206 -27.843 1.00 85.25 85 ALA A CA 1
ATOM 675 C C . ALA A 1 85 ? 26.651 -3.156 -28.936 1.00 85.25 85 ALA A C 1
ATOM 677 O O . ALA A 1 85 ? 27.819 -3.080 -29.312 1.00 85.25 85 ALA A O 1
ATOM 678 N N . LYS A 1 86 ? 25.785 -4.011 -29.502 1.00 85.62 86 LYS A N 1
ATOM 679 C CA . LYS A 1 86 ? 26.134 -4.868 -30.652 1.00 85.62 86 LYS A CA 1
ATOM 680 C C . LYS A 1 86 ? 26.463 -4.050 -31.902 1.00 85.62 86 LYS A C 1
ATOM 682 O O . LYS A 1 86 ? 27.318 -4.443 -32.692 1.00 85.62 86 LYS A O 1
ATOM 687 N N . GLU A 1 87 ? 25.793 -2.916 -32.081 1.00 80.44 87 GLU A N 1
ATOM 688 C CA . GLU A 1 87 ? 26.009 -2.017 -33.216 1.00 80.44 87 GLU A CA 1
ATOM 689 C C . GLU A 1 87 ? 27.175 -1.039 -32.998 1.00 80.44 87 GLU A C 1
ATOM 691 O O . GLU A 1 87 ? 27.628 -0.430 -33.961 1.00 80.44 87 GLU A O 1
ATOM 696 N N . HIS A 1 88 ? 27.742 -0.946 -31.789 1.00 77.06 88 HIS A N 1
ATOM 697 C CA . HIS A 1 88 ? 28.795 0.010 -31.423 1.00 77.06 88 HIS A CA 1
ATOM 698 C C . HIS A 1 88 ? 29.994 0.012 -32.381 1.00 77.06 88 HIS A C 1
ATOM 700 O O . HIS A 1 88 ? 30.451 1.074 -32.797 1.00 77.06 88 HIS A O 1
ATOM 706 N N . GLY A 1 89 ? 30.468 -1.165 -32.804 1.00 70.75 89 GLY A N 1
ATOM 707 C CA . GLY A 1 89 ? 31.558 -1.268 -33.782 1.00 70.75 89 GLY A CA 1
ATOM 708 C C . GLY A 1 89 ? 31.196 -0.683 -35.153 1.00 70.75 89 GLY A C 1
ATOM 709 O O . GLY A 1 89 ? 32.011 0.004 -35.768 1.00 70.75 89 GLY A O 1
ATOM 710 N N . LYS A 1 90 ? 29.950 -0.885 -35.605 1.00 70.44 90 LYS A N 1
ATOM 711 C CA . LYS A 1 90 ? 29.433 -0.284 -36.845 1.00 70.44 90 LYS A CA 1
ATOM 712 C C . LYS A 1 90 ? 29.282 1.229 -36.691 1.00 70.44 90 LYS A C 1
ATOM 714 O O . LYS A 1 90 ? 29.705 1.972 -37.567 1.00 70.44 90 LYS A O 1
ATOM 719 N N . ILE A 1 91 ? 28.775 1.689 -35.548 1.00 66.56 91 ILE A N 1
ATOM 720 C CA . ILE A 1 91 ? 28.617 3.111 -35.216 1.00 66.56 91 ILE A CA 1
ATOM 721 C C . ILE A 1 91 ? 29.971 3.832 -35.240 1.00 66.56 91 ILE A C 1
ATOM 723 O O . ILE A 1 91 ? 30.096 4.879 -35.871 1.00 66.56 91 ILE A O 1
ATOM 727 N N . SER A 1 92 ? 31.007 3.268 -34.609 1.00 71.31 92 SER A N 1
ATOM 728 C CA . SER A 1 92 ? 32.358 3.844 -34.631 1.00 71.31 92 SER A CA 1
ATOM 729 C C . SER A 1 92 ? 32.941 3.905 -36.046 1.00 71.31 92 SER A C 1
ATOM 731 O O . SER A 1 92 ? 33.553 4.909 -36.405 1.00 71.31 92 SER A O 1
ATOM 733 N N . ALA A 1 93 ? 32.719 2.873 -36.869 1.00 67.81 93 ALA A N 1
ATOM 734 C CA . ALA A 1 93 ? 33.161 2.858 -38.263 1.00 67.81 93 ALA A CA 1
ATOM 735 C C . ALA A 1 93 ? 32.440 3.918 -39.118 1.00 67.81 93 ALA A C 1
ATOM 737 O O . ALA A 1 93 ? 33.087 4.626 -39.892 1.00 67.81 93 ALA A O 1
ATOM 738 N N . ILE A 1 94 ? 31.126 4.081 -38.933 1.00 66.94 94 ILE A N 1
ATOM 739 C CA . ILE A 1 94 ? 30.308 5.107 -39.597 1.00 66.94 94 ILE A CA 1
ATOM 740 C C . ILE A 1 94 ? 30.766 6.516 -39.201 1.00 66.94 94 ILE A C 1
ATOM 742 O O . ILE A 1 94 ? 31.004 7.358 -40.068 1.00 66.94 94 ILE A O 1
ATOM 746 N N . LEU A 1 95 ? 30.945 6.775 -37.902 1.00 67.25 95 LEU A N 1
ATOM 747 C CA . LEU A 1 95 ? 31.411 8.071 -37.399 1.00 67.25 95 LEU A CA 1
ATOM 748 C C . LEU A 1 95 ? 32.821 8.401 -37.905 1.00 67.25 95 LEU A C 1
ATOM 750 O O . LEU A 1 95 ? 33.067 9.528 -38.336 1.00 67.25 95 LEU A O 1
ATOM 754 N N . ALA A 1 96 ? 33.724 7.417 -37.933 1.00 71.00 96 ALA A N 1
ATOM 755 C CA . ALA A 1 96 ? 35.062 7.584 -38.493 1.00 71.00 96 ALA A CA 1
ATOM 756 C C . ALA A 1 96 ? 35.028 7.891 -40.002 1.00 71.00 96 ALA A C 1
ATOM 758 O O . ALA A 1 96 ? 35.778 8.752 -40.469 1.00 71.00 96 ALA A O 1
ATOM 759 N N . ALA A 1 97 ? 34.142 7.236 -40.763 1.00 68.00 97 ALA A N 1
ATOM 760 C CA . ALA A 1 97 ? 33.957 7.493 -42.191 1.00 68.00 97 ALA A CA 1
ATOM 761 C C . ALA A 1 97 ? 33.424 8.913 -42.460 1.00 68.00 97 ALA A C 1
ATOM 763 O O . ALA A 1 97 ? 33.970 9.622 -43.308 1.00 68.00 97 ALA A O 1
ATOM 764 N N . LEU A 1 98 ? 32.422 9.366 -41.696 1.00 66.69 98 LEU A N 1
ATOM 765 C CA . LEU A 1 98 ? 31.879 10.728 -41.782 1.00 66.69 98 LEU A CA 1
ATOM 766 C C . LEU A 1 98 ? 32.917 11.791 -41.388 1.00 66.69 98 LEU A C 1
ATOM 768 O O . LEU A 1 98 ? 33.082 12.791 -42.088 1.00 66.69 98 LEU A O 1
ATOM 772 N N . GLN A 1 99 ? 33.669 11.566 -40.308 1.00 67.06 99 GLN A N 1
ATOM 773 C CA . GLN A 1 99 ? 34.696 12.501 -39.844 1.00 67.06 99 GLN A CA 1
ATOM 774 C C . GLN A 1 99 ? 35.867 12.617 -40.831 1.00 67.06 99 GLN A C 1
ATOM 776 O O . GLN A 1 99 ? 36.363 13.718 -41.075 1.00 67.06 99 GLN A O 1
ATOM 781 N N . ARG A 1 100 ? 36.297 11.502 -41.440 1.00 68.62 100 ARG A N 1
ATOM 782 C CA . ARG A 1 100 ? 37.359 11.491 -42.460 1.00 68.62 100 ARG A CA 1
ATOM 783 C C . ARG A 1 100 ? 36.943 12.241 -43.725 1.00 68.62 100 ARG A C 1
ATOM 785 O O . ARG A 1 100 ? 37.762 12.950 -44.295 1.00 68.62 100 ARG A O 1
ATOM 792 N N . MET A 1 101 ? 35.680 12.131 -44.121 1.00 59.31 101 MET A N 1
ATOM 793 C CA . MET A 1 101 ? 35.115 12.819 -45.283 1.00 59.31 101 MET A CA 1
ATOM 794 C C . MET A 1 101 ? 34.969 14.331 -45.069 1.00 59.31 101 MET A C 1
ATOM 796 O O . MET A 1 101 ? 35.255 15.104 -45.977 1.00 59.31 101 MET A O 1
ATOM 800 N N . GLY A 1 102 ? 34.595 14.759 -43.857 1.00 63.84 102 GLY A N 1
ATOM 801 C CA . GLY A 1 102 ? 34.551 16.180 -43.494 1.00 63.84 102 GLY A CA 1
ATOM 802 C C . GLY A 1 102 ? 35.933 16.840 -43.394 1.00 63.84 102 GLY A C 1
ATOM 803 O O . GLY A 1 102 ? 36.042 18.045 -43.596 1.00 63.84 102 GLY A O 1
ATOM 804 N N . ARG A 1 103 ? 36.992 16.067 -43.097 1.00 63.28 103 ARG A N 1
ATOM 805 C CA . ARG A 1 103 ? 38.379 16.569 -42.990 1.00 63.28 103 ARG A CA 1
ATOM 806 C C . ARG A 1 103 ? 39.206 16.441 -44.266 1.00 63.28 103 ARG A C 1
ATOM 808 O O . ARG A 1 103 ? 40.067 17.281 -44.480 1.00 63.28 103 ARG A O 1
ATOM 815 N N . ASN A 1 104 ? 38.973 15.413 -45.077 1.00 48.97 104 ASN A N 1
ATOM 816 C CA . ASN A 1 104 ? 39.700 15.141 -46.316 1.00 48.97 104 ASN A CA 1
ATOM 817 C C . ASN A 1 104 ? 38.694 14.775 -47.417 1.00 48.97 104 ASN A C 1
ATOM 819 O O . ASN A 1 104 ? 38.466 13.582 -47.654 1.00 48.97 104 ASN A O 1
ATOM 823 N N . PRO A 1 105 ? 38.080 15.765 -48.096 1.00 56.47 105 PRO A N 1
ATOM 824 C CA . PRO A 1 105 ? 37.387 15.481 -49.344 1.00 56.47 105 PRO A CA 1
ATOM 825 C C . PRO A 1 105 ? 38.391 14.817 -50.305 1.00 56.47 105 PRO A C 1
ATOM 827 O O . PRO A 1 105 ? 39.545 15.255 -50.366 1.00 56.47 105 PRO A O 1
ATOM 830 N N . PRO A 1 106 ? 38.013 13.725 -50.995 1.00 55.22 106 PRO A N 1
ATOM 831 C CA . PRO A 1 106 ? 38.931 13.005 -51.867 1.00 55.22 106 PRO A CA 1
ATOM 832 C C . PRO A 1 106 ? 39.550 13.977 -52.884 1.00 55.22 106 PRO A C 1
ATOM 834 O O . PRO A 1 106 ? 38.820 14.784 -53.467 1.00 55.22 106 PRO A O 1
ATOM 837 N N . PRO A 1 107 ? 40.883 13.954 -53.066 1.00 52.00 107 PRO A N 1
ATOM 838 C CA . PRO A 1 107 ? 41.555 14.888 -53.954 1.00 52.00 107 PRO A CA 1
ATOM 839 C C . PRO A 1 107 ? 41.023 14.704 -55.374 1.00 52.00 107 PRO A C 1
ATOM 841 O O . PRO A 1 107 ? 40.997 13.593 -55.902 1.00 52.00 107 PRO A O 1
ATOM 844 N N . VAL A 1 108 ? 40.603 15.807 -55.993 1.00 56.69 108 VAL A N 1
ATOM 845 C CA . VAL A 1 108 ? 40.245 15.839 -57.412 1.00 56.69 108 VAL A CA 1
ATOM 846 C C . VAL A 1 108 ? 41.552 15.749 -58.199 1.00 56.69 108 VAL A C 1
ATOM 848 O O . VAL A 1 108 ? 42.161 16.760 -58.538 1.00 56.69 108 VAL A O 1
ATOM 851 N N . ILE A 1 109 ? 42.051 14.531 -58.411 1.00 49.34 109 ILE A N 1
ATOM 852 C CA . ILE A 1 109 ? 43.238 14.303 -59.234 1.00 49.34 109 ILE A CA 1
ATOM 853 C C . ILE A 1 109 ? 42.787 14.318 -60.694 1.00 49.34 109 ILE A C 1
ATOM 855 O O . ILE A 1 109 ? 42.100 13.417 -61.169 1.00 49.34 109 ILE A O 1
ATOM 859 N N . ILE A 1 110 ? 43.166 15.371 -61.413 1.00 51.53 110 ILE A N 1
ATOM 860 C CA . ILE A 1 110 ? 42.983 15.475 -62.861 1.00 51.53 110 ILE A CA 1
ATOM 861 C C . ILE A 1 110 ? 44.120 14.690 -63.529 1.00 51.53 110 ILE A C 1
ATOM 863 O O . ILE A 1 110 ? 45.147 15.281 -63.849 1.00 51.53 110 ILE A O 1
ATOM 867 N N . THR A 1 111 ? 43.970 13.379 -63.761 1.00 54.06 111 THR A N 1
ATOM 868 C CA . THR A 1 111 ? 44.900 12.624 -64.629 1.00 54.06 111 THR A CA 1
ATOM 869 C C . THR A 1 111 ? 44.247 11.463 -65.393 1.00 54.06 111 THR A C 1
ATOM 871 O O . THR A 1 111 ? 43.462 10.714 -64.834 1.00 54.06 111 THR A O 1
ATOM 874 N N . ARG A 1 112 ? 44.630 11.384 -66.684 1.00 57.75 112 ARG A N 1
ATOM 875 C CA . ARG A 1 112 ? 44.595 10.326 -67.733 1.00 57.75 112 ARG A CA 1
ATOM 876 C C . ARG A 1 112 ? 43.449 9.286 -67.795 1.00 57.75 112 ARG A C 1
ATOM 878 O O . ARG A 1 112 ? 42.906 8.804 -66.817 1.00 57.75 112 ARG A O 1
ATOM 885 N N . ARG A 1 113 ? 43.113 8.911 -69.041 1.00 55.44 113 ARG A N 1
ATOM 886 C CA . ARG A 1 113 ? 41.906 8.160 -69.456 1.00 55.44 113 ARG A CA 1
ATOM 887 C C . ARG A 1 113 ? 41.819 6.699 -68.976 1.00 55.44 113 ARG A C 1
ATOM 889 O O . ARG A 1 113 ? 40.735 6.134 -69.056 1.00 55.44 113 ARG A O 1
ATOM 896 N N . GLU A 1 114 ? 42.903 6.101 -68.486 1.00 53.88 114 GLU A N 1
ATOM 897 C CA . GLU A 1 114 ? 42.942 4.692 -68.048 1.00 53.88 114 GLU A CA 1
ATOM 898 C C . GLU A 1 114 ? 42.528 4.528 -66.568 1.00 53.88 114 GLU A C 1
ATOM 900 O O . GLU A 1 114 ? 41.822 3.577 -66.240 1.00 53.88 114 GLU A O 1
ATOM 905 N N . ASP A 1 115 ? 42.796 5.526 -65.714 1.00 55.31 115 ASP A N 1
ATOM 906 C CA . ASP A 1 115 ? 42.400 5.548 -64.290 1.00 55.31 115 ASP A CA 1
ATOM 907 C C . ASP A 1 115 ? 40.922 5.926 -64.071 1.00 55.31 115 ASP A C 1
ATOM 909 O O . ASP A 1 115 ? 40.365 5.767 -62.983 1.00 55.31 115 ASP A O 1
ATOM 913 N N . ALA A 1 116 ? 40.240 6.413 -65.112 1.00 53.97 116 ALA A N 1
ATOM 914 C CA . ALA A 1 116 ? 38.849 6.852 -65.025 1.00 53.97 116 ALA A CA 1
ATOM 915 C C . ALA A 1 116 ? 37.863 5.692 -64.782 1.00 53.97 116 ALA A C 1
ATOM 917 O O . ALA A 1 116 ? 36.855 5.884 -64.108 1.00 53.97 116 ALA A O 1
ATOM 918 N N . LEU A 1 117 ? 38.133 4.484 -65.295 1.00 52.09 117 LEU A N 1
ATOM 919 C CA . LEU A 1 117 ? 37.235 3.329 -65.135 1.00 52.09 117 LEU A CA 1
ATOM 920 C C . LEU A 1 117 ? 37.346 2.704 -63.734 1.00 52.09 117 LEU A C 1
ATOM 922 O O . LEU A 1 117 ? 36.341 2.296 -63.145 1.00 52.09 117 LEU A O 1
ATOM 926 N N . GLU A 1 118 ? 38.561 2.667 -63.183 1.00 52.62 118 GLU A N 1
ATOM 927 C CA . GLU A 1 118 ? 38.820 2.245 -61.805 1.00 52.62 118 GLU A CA 1
ATOM 928 C C . GLU A 1 118 ? 38.297 3.295 -60.806 1.00 52.62 118 GLU A C 1
ATOM 930 O O . GLU A 1 118 ? 37.693 2.930 -59.793 1.00 52.62 118 GLU A O 1
ATOM 935 N N . MET A 1 119 ? 38.373 4.591 -61.154 1.00 51.53 119 MET A N 1
ATOM 936 C CA . MET A 1 119 ? 37.681 5.683 -60.455 1.00 51.53 119 MET A CA 1
ATOM 937 C C . MET A 1 119 ? 36.162 5.566 -60.509 1.00 51.53 119 MET A C 1
ATOM 939 O O . MET A 1 119 ? 35.521 5.745 -59.484 1.00 51.53 119 MET A O 1
ATOM 943 N N . VAL A 1 120 ? 35.551 5.260 -61.656 1.00 53.44 120 VAL A N 1
ATOM 944 C CA . VAL A 1 120 ? 34.091 5.088 -61.724 1.00 53.44 120 VAL A CA 1
ATOM 945 C C . VAL A 1 120 ? 33.672 3.881 -60.894 1.00 53.44 120 VAL A C 1
ATOM 947 O O . VAL A 1 120 ? 32.702 3.990 -60.160 1.00 53.44 120 VAL A O 1
ATOM 950 N N . ARG A 1 121 ? 34.415 2.764 -60.897 1.00 52.38 121 ARG A N 1
ATOM 951 C CA . ARG A 1 121 ? 34.112 1.621 -60.014 1.00 52.38 121 ARG A CA 1
ATOM 952 C C . ARG A 1 121 ? 34.264 1.951 -58.532 1.00 52.38 121 ARG A C 1
ATOM 954 O O . ARG A 1 121 ? 33.403 1.563 -57.751 1.00 52.38 121 ARG A O 1
ATOM 961 N N . SER A 1 122 ? 35.307 2.672 -58.131 1.00 50.56 122 SER A N 1
ATOM 962 C CA . SER A 1 122 ? 35.514 3.063 -56.729 1.00 50.56 122 SER A CA 1
ATOM 963 C C . SER A 1 122 ? 34.565 4.183 -56.279 1.00 50.56 122 SER A C 1
ATOM 965 O O . SER A 1 122 ? 34.027 4.105 -55.178 1.00 50.56 122 SER A O 1
ATOM 967 N N . ALA A 1 123 ? 34.249 5.154 -57.140 1.00 51.62 123 ALA A N 1
ATOM 968 C CA . ALA A 1 123 ? 33.223 6.176 -56.923 1.00 51.62 123 ALA A CA 1
ATOM 969 C C . ALA A 1 123 ? 31.799 5.593 -56.937 1.00 51.62 123 ALA A C 1
ATOM 971 O O . ALA A 1 123 ? 30.945 6.076 -56.202 1.00 51.62 123 ALA A O 1
ATOM 972 N N . MET A 1 124 ? 31.538 4.534 -57.709 1.00 45.59 124 MET A N 1
ATOM 973 C CA . MET A 1 124 ? 30.268 3.798 -57.719 1.00 45.59 124 MET A CA 1
ATOM 974 C C . MET A 1 124 ? 30.151 2.883 -56.491 1.00 45.59 124 MET A C 1
ATOM 976 O O . MET A 1 124 ? 29.091 2.845 -55.882 1.00 45.59 124 MET A O 1
ATOM 980 N N . LEU A 1 125 ? 31.235 2.239 -56.034 1.00 50.59 125 LEU A N 1
ATOM 981 C CA . LEU A 1 125 ? 31.273 1.520 -54.748 1.00 50.59 125 LEU A CA 1
ATOM 982 C C . LEU A 1 125 ? 31.114 2.471 -53.545 1.00 50.59 125 LEU A C 1
ATOM 984 O O . LEU A 1 125 ? 30.389 2.152 -52.604 1.00 50.59 125 LEU A O 1
ATOM 988 N N . LEU A 1 126 ? 31.708 3.669 -53.596 1.00 50.09 126 LEU A N 1
ATOM 989 C CA . LEU A 1 126 ? 31.456 4.753 -52.637 1.00 50.09 126 LEU A CA 1
ATOM 990 C C . LEU A 1 126 ? 30.008 5.262 -52.738 1.00 50.09 126 LEU A C 1
ATOM 992 O O . LEU A 1 126 ? 29.345 5.420 -51.719 1.00 50.09 126 LEU A O 1
ATOM 996 N N . GLY A 1 127 ? 29.474 5.437 -53.947 1.00 49.09 127 GLY A N 1
ATOM 997 C CA . GLY A 1 127 ? 28.090 5.849 -54.199 1.00 49.09 127 GLY A CA 1
ATOM 998 C C . GLY A 1 127 ? 27.031 4.827 -53.766 1.00 49.09 127 GLY A C 1
ATOM 999 O O . GLY A 1 127 ? 25.910 5.221 -53.463 1.00 49.09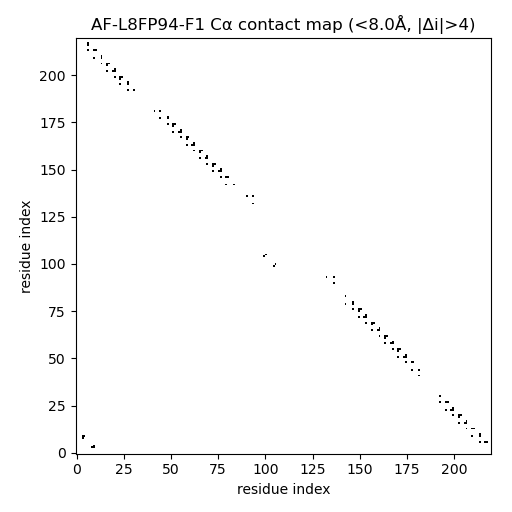 127 GLY A O 1
ATOM 1000 N N . VAL A 1 128 ? 27.383 3.540 -53.679 1.00 52.75 128 VAL A N 1
ATOM 1001 C CA . VAL A 1 128 ? 26.520 2.453 -53.175 1.00 52.75 128 VAL A CA 1
ATOM 1002 C C . VAL A 1 128 ? 26.595 2.324 -51.646 1.00 52.75 128 VAL A C 1
ATOM 1004 O O . VAL A 1 128 ? 25.591 2.008 -51.012 1.00 52.75 128 VAL A O 1
ATOM 1007 N N . ALA A 1 129 ? 27.742 2.624 -51.026 1.00 55.31 129 ALA A N 1
ATOM 1008 C CA . ALA A 1 129 ? 27.895 2.600 -49.567 1.00 55.31 129 ALA A CA 1
ATOM 1009 C C . ALA A 1 129 ? 27.287 3.837 -48.870 1.00 55.31 129 ALA A C 1
ATOM 1011 O O . ALA A 1 129 ? 26.767 3.741 -47.760 1.00 55.31 129 ALA A O 1
ATOM 1012 N N . PHE A 1 130 ? 27.314 5.005 -49.516 1.00 54.66 130 PHE A N 1
ATOM 1013 C CA . PHE A 1 130 ? 26.868 6.283 -48.940 1.00 54.66 130 PHE A CA 1
ATOM 1014 C C . PHE A 1 130 ? 25.381 6.364 -48.534 1.00 54.66 130 PHE A C 1
ATOM 1016 O O . PHE A 1 130 ? 25.100 6.870 -47.443 1.00 54.66 130 PHE A O 1
ATOM 1023 N N . PRO A 1 131 ? 24.413 5.909 -49.356 1.00 62.75 131 PRO A N 1
ATOM 1024 C CA . PRO A 1 131 ? 23.005 5.874 -48.966 1.00 62.75 131 PRO A CA 1
ATOM 1025 C C . PRO A 1 131 ? 22.786 4.947 -47.768 1.00 62.75 131 PRO A C 1
ATOM 1027 O O . PRO A 1 131 ? 22.126 5.341 -46.811 1.00 62.75 131 PRO A O 1
ATOM 1030 N N . GLY A 1 132 ? 23.438 3.776 -47.778 1.00 65.31 132 GLY A N 1
ATOM 1031 C CA . GLY A 1 132 ? 23.398 2.809 -46.679 1.00 65.31 132 GLY A CA 1
ATOM 1032 C C . GLY A 1 132 ? 23.891 3.404 -45.360 1.00 65.31 132 GLY A C 1
ATOM 1033 O O . GLY A 1 132 ? 23.175 3.349 -44.367 1.00 65.31 132 GLY A O 1
ATOM 1034 N N . LEU A 1 133 ? 25.043 4.086 -45.365 1.00 65.94 133 LEU A N 1
ATOM 1035 C CA . LEU A 1 133 ? 25.578 4.786 -44.187 1.00 65.94 133 LEU A CA 1
ATOM 1036 C C . LEU A 1 133 ? 24.641 5.893 -43.671 1.00 65.94 133 LEU A C 1
ATOM 1038 O O . LEU A 1 133 ? 24.508 6.086 -42.462 1.00 65.94 133 LEU A O 1
ATOM 1042 N N . ARG A 1 134 ? 23.984 6.636 -44.572 1.00 67.50 134 ARG A N 1
ATOM 1043 C CA . ARG A 1 134 ? 23.014 7.675 -44.191 1.00 67.50 134 ARG A CA 1
ATOM 1044 C C . ARG A 1 134 ? 21.761 7.071 -43.560 1.00 67.50 134 ARG A C 1
ATOM 1046 O O . ARG A 1 134 ? 21.245 7.636 -42.596 1.00 67.50 134 ARG A O 1
ATOM 1053 N N . ASP A 1 135 ? 21.261 5.964 -44.093 1.00 77.50 135 ASP A N 1
ATOM 1054 C CA . ASP A 1 135 ? 20.078 5.292 -43.556 1.00 77.50 135 ASP A CA 1
ATOM 1055 C C . ASP A 1 135 ? 20.384 4.561 -42.240 1.00 77.50 135 ASP A C 1
ATOM 1057 O O . ASP A 1 135 ? 19.582 4.629 -41.309 1.00 77.50 135 ASP A O 1
ATOM 1061 N N . GLU A 1 136 ? 21.585 3.998 -42.087 1.00 72.81 136 GLU A N 1
ATOM 1062 C CA . GLU A 1 136 ? 22.094 3.472 -40.814 1.00 72.81 136 GLU A CA 1
ATOM 1063 C C . GLU A 1 136 ? 22.233 4.572 -39.751 1.00 72.81 136 GLU A C 1
ATOM 1065 O O . GLU A 1 136 ? 21.813 4.383 -38.608 1.00 72.81 136 GLU A O 1
ATOM 1070 N N . ALA A 1 137 ? 22.749 5.752 -40.116 1.00 71.88 137 ALA A N 1
ATOM 1071 C CA . ALA A 1 137 ? 22.831 6.893 -39.204 1.00 71.88 137 ALA A CA 1
ATOM 1072 C C . ALA A 1 137 ? 21.439 7.377 -38.755 1.00 71.88 137 ALA A C 1
ATOM 1074 O O . ALA A 1 137 ? 21.232 7.625 -37.568 1.00 71.88 137 ALA A O 1
ATOM 1075 N N . LYS A 1 138 ? 20.458 7.455 -39.669 1.00 79.12 138 LYS A N 1
ATOM 1076 C CA . LYS A 1 138 ? 19.062 7.775 -39.313 1.00 79.12 138 LYS A CA 1
ATOM 1077 C C . LYS A 1 138 ? 18.462 6.727 -38.376 1.00 79.12 138 LYS A C 1
ATOM 1079 O O . LYS A 1 138 ? 17.813 7.097 -37.399 1.00 79.12 138 LYS A O 1
ATOM 1084 N N . ALA A 1 139 ? 18.676 5.442 -38.660 1.00 83.00 139 ALA A N 1
ATOM 1085 C CA . ALA A 1 1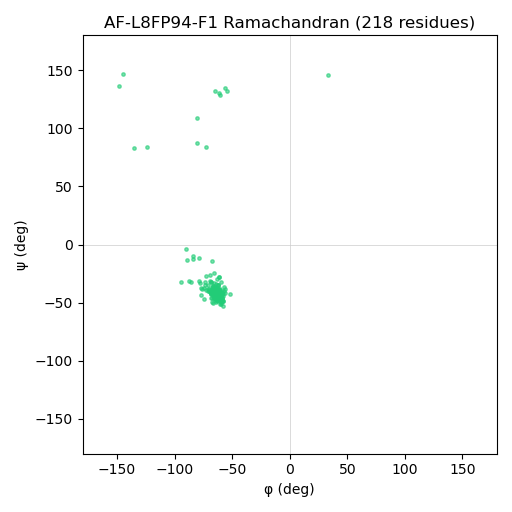39 ? 18.192 4.349 -37.822 1.00 83.00 139 ALA A CA 1
ATOM 1086 C C . ALA A 1 139 ? 18.802 4.412 -36.413 1.00 83.00 139 ALA A C 1
ATOM 1088 O O . ALA A 1 139 ? 18.089 4.256 -35.423 1.00 83.00 139 ALA A O 1
ATOM 1089 N N . LEU A 1 140 ? 20.097 4.724 -36.306 1.00 80.88 140 LEU A N 1
ATOM 1090 C CA . LEU A 1 140 ? 20.765 4.930 -35.025 1.00 80.88 140 LEU A CA 1
ATOM 1091 C C . LEU A 1 140 ? 20.177 6.114 -34.251 1.00 80.88 140 LEU A C 1
ATOM 1093 O O . LEU A 1 140 ? 19.885 5.984 -33.064 1.00 80.88 140 LEU A O 1
ATOM 1097 N N . THR A 1 141 ? 19.986 7.263 -34.905 1.00 81.06 141 THR A N 1
ATOM 1098 C CA . THR A 1 141 ? 19.357 8.431 -34.272 1.00 81.06 141 THR A CA 1
ATOM 1099 C C . THR A 1 141 ? 17.949 8.103 -33.778 1.00 81.06 141 THR A C 1
ATOM 1101 O O . THR A 1 141 ? 17.601 8.481 -32.662 1.00 81.06 141 THR A O 1
ATOM 1104 N N . ALA A 1 142 ? 17.158 7.357 -34.556 1.00 85.94 142 ALA A N 1
ATOM 1105 C CA . ALA A 1 142 ? 15.832 6.906 -34.137 1.00 85.94 142 ALA A CA 1
ATOM 1106 C C . ALA A 1 142 ? 15.897 6.032 -32.871 1.00 85.94 142 ALA A C 1
ATOM 1108 O O . ALA A 1 142 ? 15.196 6.325 -31.904 1.00 85.94 142 ALA A O 1
ATOM 1109 N N . LYS A 1 143 ? 16.800 5.042 -32.826 1.00 84.06 143 LYS A N 1
ATOM 1110 C CA . LYS A 1 143 ? 17.016 4.185 -31.644 1.00 84.06 143 LYS A CA 1
ATOM 1111 C C . LYS A 1 143 ? 17.497 4.966 -30.417 1.00 84.06 143 LYS A C 1
ATOM 1113 O O . LYS A 1 143 ? 17.071 4.690 -29.302 1.00 84.06 143 LYS A O 1
ATOM 1118 N N . LEU A 1 144 ? 18.382 5.951 -30.586 1.00 86.38 144 LEU A N 1
ATOM 1119 C CA . LEU A 1 144 ? 18.836 6.798 -29.474 1.00 86.38 144 LEU A CA 1
ATOM 1120 C C . LEU A 1 144 ? 17.704 7.686 -28.935 1.00 86.38 144 LEU A C 1
ATOM 1122 O O . LEU A 1 144 ? 17.568 7.831 -27.722 1.00 86.38 144 LEU A O 1
ATOM 1126 N N . ASN A 1 145 ? 16.861 8.236 -29.812 1.00 87.62 145 ASN A N 1
ATOM 1127 C CA . ASN A 1 145 ? 15.683 9.009 -29.409 1.00 87.62 145 ASN A CA 1
ATOM 1128 C C . ASN A 1 145 ? 14.640 8.138 -28.693 1.00 87.62 145 ASN A C 1
ATOM 1130 O O . ASN A 1 145 ? 14.025 8.577 -27.718 1.00 87.62 145 ASN A O 1
ATOM 1134 N N . GLU A 1 146 ? 14.461 6.898 -29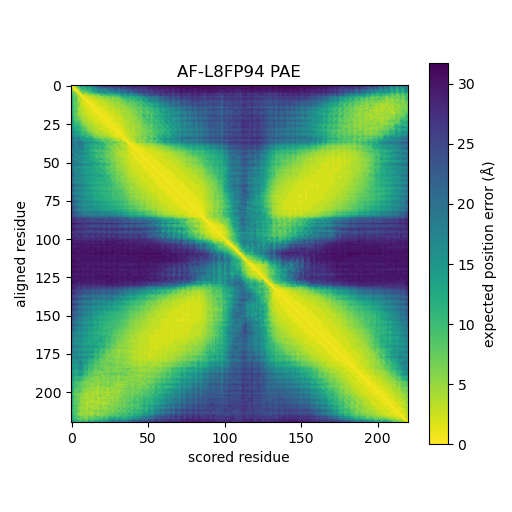.147 1.00 90.62 146 GLU A N 1
ATOM 1135 C CA . GLU A 1 146 ? 13.637 5.898 -28.470 1.00 90.62 146 GLU A CA 1
ATOM 1136 C C . GLU A 1 146 ? 14.184 5.598 -27.068 1.00 90.62 146 GLU A C 1
ATOM 1138 O O . GLU A 1 146 ? 13.436 5.668 -26.096 1.00 90.62 146 GLU A O 1
ATOM 1143 N N . LEU A 1 147 ? 15.500 5.390 -26.929 1.00 88.56 147 LEU A N 1
ATOM 1144 C CA . LEU A 1 147 ? 16.143 5.171 -25.631 1.00 88.56 147 LEU A CA 1
ATOM 1145 C C . LEU A 1 147 ? 15.918 6.347 -24.676 1.00 88.56 147 LEU A C 1
ATOM 1147 O O . LEU A 1 147 ? 15.556 6.138 -23.520 1.00 88.56 147 LEU A O 1
ATOM 1151 N N . VAL A 1 148 ? 16.092 7.582 -25.154 1.00 91.94 148 VAL A N 1
ATOM 1152 C CA . VAL A 1 148 ? 15.825 8.784 -24.349 1.00 91.94 148 VAL A CA 1
ATOM 1153 C C . VAL A 1 148 ? 14.361 8.820 -23.906 1.00 91.94 148 VAL A C 1
ATOM 1155 O O . VAL A 1 148 ? 14.088 9.117 -22.746 1.00 91.94 148 VAL A O 1
ATOM 1158 N N . THR A 1 149 ? 13.427 8.470 -24.791 1.00 92.25 149 THR A N 1
ATOM 1159 C CA . THR A 1 149 ? 11.985 8.440 -24.498 1.00 92.25 149 THR A CA 1
ATOM 1160 C C . THR A 1 149 ? 11.618 7.358 -23.476 1.00 92.25 149 THR A C 1
ATOM 1162 O O . THR A 1 149 ? 10.802 7.588 -22.582 1.00 92.25 149 THR A O 1
ATOM 1165 N N . ILE A 1 150 ? 12.241 6.181 -23.555 1.00 93.50 150 ILE A N 1
ATOM 1166 C CA . ILE A 1 150 ? 12.075 5.118 -22.556 1.00 93.50 150 ILE A CA 1
ATOM 1167 C C . ILE A 1 150 ? 12.642 5.576 -21.210 1.00 93.50 150 ILE A C 1
ATOM 1169 O O . ILE A 1 150 ? 11.957 5.481 -20.197 1.00 93.50 150 ILE A O 1
ATOM 1173 N N . MET A 1 151 ? 13.845 6.157 -21.183 1.00 89.25 151 MET A N 1
ATOM 1174 C CA . MET A 1 151 ? 14.455 6.656 -19.945 1.00 89.25 151 MET A CA 1
ATOM 1175 C C . MET A 1 151 ? 13.630 7.769 -19.283 1.00 89.25 151 MET A C 1
ATOM 1177 O O . MET A 1 151 ? 13.522 7.804 -18.055 1.00 89.25 151 MET A O 1
ATOM 1181 N N . THR A 1 152 ? 13.034 8.685 -20.057 1.00 93.06 152 THR A N 1
ATOM 1182 C CA . THR A 1 152 ? 12.125 9.699 -19.497 1.00 93.06 152 THR A CA 1
ATOM 1183 C C . THR A 1 152 ? 10.835 9.075 -18.972 1.00 93.06 152 THR A C 1
ATOM 1185 O O . THR A 1 152 ? 10.361 9.485 -17.913 1.00 93.06 152 THR A O 1
ATOM 1188 N N . SER A 1 153 ? 10.311 8.048 -19.645 1.00 92.88 153 SER A N 1
ATOM 1189 C CA . SER A 1 153 ? 9.143 7.289 -19.181 1.00 92.88 153 SER A CA 1
ATOM 1190 C C . SER A 1 153 ? 9.430 6.542 -17.877 1.00 92.88 153 SER A C 1
ATOM 1192 O O . SER A 1 153 ? 8.636 6.637 -16.949 1.00 92.88 153 SER A O 1
ATOM 1194 N N . ILE A 1 154 ? 10.590 5.887 -17.755 1.00 91.19 154 ILE A N 1
ATOM 1195 C CA . ILE A 1 154 ? 11.048 5.220 -16.523 1.00 91.19 154 ILE A CA 1
ATOM 1196 C C . ILE A 1 154 ? 11.122 6.214 -15.366 1.00 91.19 154 ILE A C 1
ATOM 1198 O O . ILE A 1 154 ? 10.589 5.944 -14.294 1.00 91.19 154 ILE A O 1
ATOM 1202 N N . ARG A 1 155 ? 11.744 7.384 -15.576 1.00 93.94 155 ARG A N 1
ATOM 1203 C CA . ARG A 1 155 ? 11.815 8.428 -14.539 1.00 93.94 155 ARG A CA 1
ATOM 1204 C C . ARG A 1 155 ? 10.424 8.877 -14.104 1.00 93.94 155 ARG A C 1
ATOM 1206 O O . ARG A 1 155 ? 10.150 8.907 -12.911 1.00 93.94 155 ARG A O 1
ATOM 1213 N N . ARG A 1 156 ? 9.538 9.152 -15.065 1.00 94.56 156 ARG A N 1
ATOM 1214 C CA . ARG A 1 156 ? 8.162 9.578 -14.792 1.00 94.56 156 ARG A CA 1
ATOM 1215 C C . ARG A 1 156 ? 7.370 8.520 -14.025 1.00 94.56 156 ARG A C 1
ATOM 1217 O O . ARG A 1 156 ? 6.687 8.862 -13.068 1.00 94.56 156 ARG A O 1
ATOM 1224 N N . GLU A 1 157 ? 7.453 7.254 -14.423 1.00 94.19 157 GLU A N 1
ATOM 1225 C CA . GLU A 1 157 ? 6.791 6.166 -13.695 1.00 94.19 157 GLU A CA 1
ATOM 1226 C C . GLU A 1 157 ? 7.401 5.947 -12.308 1.00 94.19 157 GLU A C 1
ATOM 1228 O O . GLU A 1 157 ? 6.666 5.692 -11.359 1.00 94.19 157 GLU A O 1
ATOM 1233 N N . GLY A 1 158 ? 8.716 6.120 -12.155 1.00 94.38 158 GLY A N 1
ATOM 1234 C CA . GLY A 1 158 ? 9.379 6.102 -10.853 1.00 94.38 158 GLY A CA 1
ATOM 1235 C C . GLY A 1 158 ? 8.888 7.214 -9.921 1.00 94.38 158 GLY A C 1
ATOM 1236 O O . GLY A 1 158 ? 8.638 6.958 -8.744 1.00 94.38 158 GLY A O 1
ATOM 1237 N N . ASP A 1 159 ? 8.696 8.428 -10.438 1.00 94.88 159 ASP A N 1
ATOM 1238 C CA . ASP A 1 159 ? 8.136 9.547 -9.673 1.00 94.88 159 ASP A CA 1
ATOM 1239 C C . ASP A 1 159 ? 6.659 9.306 -9.318 1.00 94.88 159 ASP A C 1
ATOM 1241 O O . ASP A 1 159 ? 6.263 9.518 -8.170 1.00 94.88 159 ASP A O 1
ATOM 1245 N N . ASN A 1 160 ? 5.862 8.775 -10.254 1.00 94.19 160 ASN A N 1
ATOM 1246 C CA . ASN A 1 160 ? 4.477 8.368 -9.991 1.00 94.19 160 ASN A CA 1
ATOM 1247 C C . ASN A 1 160 ? 4.402 7.299 -8.891 1.00 94.19 160 ASN A C 1
ATOM 1249 O O . ASN A 1 160 ? 3.577 7.405 -7.987 1.00 94.19 160 ASN A O 1
ATOM 1253 N N . LEU A 1 161 ? 5.276 6.287 -8.941 1.00 96.00 161 LEU A N 1
ATOM 1254 C CA . LEU A 1 161 ? 5.329 5.214 -7.948 1.00 96.00 161 LEU A CA 1
ATOM 1255 C C . LEU A 1 161 ? 5.669 5.751 -6.554 1.00 96.00 161 LEU A C 1
ATOM 1257 O O . LEU A 1 161 ? 5.082 5.313 -5.568 1.00 96.00 161 LEU A O 1
ATOM 1261 N N . ARG A 1 162 ? 6.605 6.704 -6.457 1.00 95.25 162 ARG A N 1
ATOM 1262 C CA . ARG A 1 162 ? 6.941 7.357 -5.181 1.00 95.25 162 ARG A CA 1
ATOM 1263 C C . ARG A 1 162 ? 5.761 8.144 -4.623 1.00 95.25 162 ARG A C 1
ATOM 1265 O O . ARG A 1 162 ? 5.453 7.990 -3.447 1.00 95.25 162 ARG A O 1
ATOM 1272 N N . ALA A 1 163 ? 5.098 8.937 -5.462 1.00 95.12 163 ALA A N 1
ATOM 1273 C CA . ALA A 1 163 ? 3.933 9.714 -5.051 1.00 95.12 163 ALA A CA 1
ATOM 1274 C C . ALA A 1 163 ? 2.779 8.811 -4.582 1.00 95.12 163 ALA A C 1
ATOM 1276 O O . ALA A 1 163 ? 2.117 9.119 -3.593 1.00 95.12 163 ALA A O 1
ATOM 1277 N N . GLU A 1 164 ? 2.551 7.682 -5.259 1.00 94.25 164 GLU A N 1
ATOM 1278 C CA . GLU A 1 164 ? 1.510 6.733 -4.860 1.00 94.25 164 GLU A CA 1
ATOM 1279 C C . GLU A 1 164 ? 1.871 5.997 -3.560 1.00 94.25 164 GLU A C 1
ATOM 1281 O O . GLU A 1 164 ? 1.021 5.858 -2.686 1.00 94.25 164 GLU A O 1
ATOM 1286 N N . ARG A 1 165 ? 3.147 5.636 -3.358 1.00 95.81 165 ARG A N 1
ATOM 1287 C CA . ARG A 1 165 ? 3.633 5.084 -2.079 1.00 95.81 165 ARG A CA 1
ATOM 1288 C C . ARG A 1 165 ? 3.424 6.036 -0.906 1.00 95.81 165 ARG A C 1
ATOM 1290 O O . ARG A 1 165 ? 2.999 5.598 0.155 1.00 95.81 165 ARG A O 1
ATOM 1297 N N . GLU A 1 166 ? 3.700 7.324 -1.089 1.00 95.25 166 GLU A N 1
ATOM 1298 C CA . GLU A 1 166 ? 3.480 8.335 -0.047 1.00 95.25 166 GLU A CA 1
ATOM 1299 C C . GLU A 1 166 ? 1.990 8.463 0.306 1.00 95.25 166 GLU A C 1
ATOM 1301 O O . GLU A 1 166 ? 1.617 8.499 1.478 1.00 95.25 166 GLU A O 1
ATOM 1306 N N . ARG A 1 167 ? 1.108 8.448 -0.702 1.00 93.00 167 ARG A N 1
ATOM 1307 C CA . ARG A 1 167 ? -0.348 8.440 -0.484 1.00 93.00 167 ARG A CA 1
ATOM 1308 C C . ARG A 1 167 ? -0.817 7.190 0.251 1.00 93.00 167 ARG A C 1
ATOM 1310 O O . ARG A 1 167 ? -1.667 7.294 1.142 1.00 93.00 167 ARG A O 1
ATOM 1317 N N . LEU A 1 168 ? -0.277 6.029 -0.112 1.00 94.69 168 LEU A N 1
ATOM 1318 C CA . LEU A 1 168 ? -0.585 4.764 0.542 1.00 94.69 168 LEU A CA 1
ATOM 1319 C C . LEU A 1 168 ? -0.182 4.805 2.020 1.00 94.69 168 LEU A C 1
ATOM 1321 O O . LEU A 1 168 ? -1.003 4.472 2.869 1.00 94.69 168 LEU A O 1
ATOM 1325 N N . ASP A 1 169 ? 1.022 5.285 2.335 1.00 94.94 169 ASP A N 1
ATOM 1326 C CA . ASP A 1 169 ? 1.535 5.384 3.708 1.00 94.94 169 ASP A CA 1
ATOM 1327 C C . ASP A 1 169 ? 0.673 6.302 4.595 1.00 94.94 169 ASP A C 1
ATOM 1329 O O . ASP A 1 169 ? 0.267 5.930 5.702 1.00 94.94 169 ASP A O 1
ATOM 1333 N N . ILE A 1 170 ? 0.271 7.465 4.066 1.00 93.81 170 ILE A N 1
ATOM 1334 C CA . ILE A 1 170 ? -0.667 8.378 4.740 1.00 93.81 170 ILE A CA 1
ATOM 1335 C C . ILE A 1 170 ? -2.007 7.676 5.006 1.00 93.81 170 ILE A C 1
ATOM 1337 O O . ILE A 1 170 ? -2.583 7.793 6.094 1.00 93.81 170 ILE A O 1
ATOM 1341 N N . THR A 1 171 ? -2.515 6.933 4.022 1.00 92.38 171 THR A N 1
ATOM 1342 C CA . THR A 1 171 ? -3.809 6.245 4.126 1.00 92.38 171 THR A CA 1
ATOM 1343 C C . THR A 1 171 ? -3.748 5.075 5.110 1.00 92.38 171 THR A C 1
ATOM 1345 O O . THR A 1 171 ? -4.664 4.912 5.916 1.00 92.38 171 THR A O 1
ATOM 1348 N N . GLN A 1 172 ? -2.655 4.308 5.119 1.00 92.44 172 GLN A N 1
ATOM 1349 C CA . GLN A 1 172 ? -2.418 3.232 6.082 1.00 92.44 172 GLN A CA 1
ATOM 1350 C C . GLN A 1 172 ? -2.274 3.771 7.508 1.00 92.44 172 GLN A C 1
ATOM 1352 O O . GLN A 1 172 ? -2.888 3.235 8.430 1.00 92.44 172 GLN A O 1
ATOM 1357 N N . THR A 1 173 ? -1.557 4.881 7.693 1.00 94.62 173 THR A N 1
ATOM 1358 C CA . THR A 1 173 ? -1.449 5.557 8.995 1.00 94.62 173 THR A CA 1
ATOM 1359 C C . THR A 1 173 ? -2.820 6.018 9.495 1.00 94.62 173 THR A C 1
ATOM 1361 O O . THR A 1 173 ? -3.168 5.834 10.665 1.00 94.62 173 THR A O 1
ATOM 1364 N N . ARG A 1 174 ? -3.649 6.569 8.600 1.00 91.31 174 ARG A N 1
ATOM 1365 C CA . ARG A 1 174 ? -5.033 6.945 8.916 1.00 91.31 174 ARG A CA 1
ATOM 1366 C C . ARG A 1 174 ? -5.904 5.732 9.252 1.00 91.31 174 ARG A C 1
ATOM 1368 O O . ARG A 1 174 ? -6.721 5.808 10.164 1.00 91.31 174 ARG A O 1
ATOM 1375 N N . LEU A 1 175 ? -5.741 4.615 8.547 1.00 91.81 175 LEU A N 1
ATOM 1376 C CA . LEU A 1 175 ? -6.459 3.377 8.845 1.00 91.81 175 LEU A CA 1
ATOM 1377 C C . LEU A 1 175 ? -6.077 2.834 10.229 1.00 91.81 175 LEU A C 1
ATOM 1379 O O . LEU A 1 175 ? -6.955 2.475 11.013 1.00 91.81 175 LEU A O 1
ATOM 1383 N N . ALA A 1 176 ? -4.781 2.821 10.545 1.00 91.88 176 ALA A N 1
ATOM 1384 C CA . ALA A 1 176 ? -4.264 2.379 11.834 1.00 91.88 176 ALA A CA 1
ATOM 1385 C C . ALA A 1 176 ? -4.794 3.244 12.987 1.00 91.88 176 ALA A C 1
ATOM 1387 O O . ALA A 1 176 ? -5.248 2.707 13.997 1.00 91.88 176 ALA A O 1
ATOM 1388 N N . SER A 1 177 ? -4.824 4.572 12.821 1.00 92.00 177 SER A N 1
ATOM 1389 C CA . SER A 1 177 ? -5.368 5.469 13.847 1.00 92.00 177 SER A CA 1
ATOM 1390 C C . SER A 1 177 ? -6.875 5.289 14.053 1.00 92.00 177 SER A C 1
ATOM 1392 O O . SER A 1 177 ? -7.337 5.288 15.194 1.00 92.00 177 SER A O 1
ATOM 1394 N N . LEU A 1 178 ? -7.647 5.053 12.983 1.00 89.62 178 LEU A N 1
ATOM 1395 C CA . LEU A 1 178 ? -9.076 4.731 13.082 1.00 89.62 178 LEU A CA 1
ATOM 1396 C C . LEU A 1 178 ? -9.323 3.391 13.792 1.00 89.62 178 LEU A C 1
ATOM 1398 O O . LEU A 1 178 ? -10.266 3.276 14.578 1.00 89.62 178 LEU A O 1
ATOM 1402 N N . LEU A 1 179 ? -8.488 2.380 13.533 1.00 90.50 179 LEU A N 1
ATOM 1403 C CA . LEU A 1 179 ? -8.568 1.084 14.211 1.00 90.50 179 LEU A CA 1
ATOM 1404 C C . LEU A 1 179 ? -8.251 1.205 15.702 1.00 90.50 179 LEU A C 1
ATOM 1406 O O . LEU A 1 179 ? -8.987 0.649 16.520 1.00 90.50 179 LEU A O 1
ATOM 1410 N N . GLU A 1 180 ? -7.211 1.956 16.060 1.00 90.94 180 GLU A N 1
ATOM 1411 C CA . GLU A 1 180 ? -6.841 2.137 17.463 1.00 90.94 180 GLU A CA 1
ATOM 1412 C C . GLU A 1 180 ? -7.888 2.968 18.212 1.00 90.94 180 GLU A C 1
ATOM 1414 O O . GLU A 1 180 ? -8.325 2.571 19.291 1.00 90.94 180 GLU A O 1
ATOM 1419 N N . ALA A 1 181 ? -8.403 4.044 17.605 1.00 85.88 181 ALA A N 1
ATOM 1420 C CA . ALA A 1 181 ? -9.503 4.824 18.173 1.00 85.88 181 ALA A CA 1
ATOM 1421 C C . ALA A 1 181 ? -10.752 3.959 18.422 1.00 85.88 181 ALA A C 1
ATOM 1423 O O . ALA A 1 181 ? -11.372 4.044 19.484 1.00 85.88 181 ALA A O 1
ATOM 1424 N N . LYS A 1 182 ? -11.099 3.071 17.477 1.00 85.38 182 LYS A N 1
ATOM 1425 C CA . LYS A 1 182 ? -12.197 2.105 17.638 1.00 85.38 182 LYS A CA 1
ATOM 1426 C C . LYS A 1 182 ? -11.938 1.148 18.801 1.00 85.38 182 LYS A C 1
ATOM 1428 O O . LYS A 1 182 ? -12.843 0.890 19.590 1.00 85.38 182 LYS A O 1
ATOM 1433 N N . LYS A 1 183 ? -10.728 0.598 18.898 1.00 86.19 183 LYS A N 1
ATOM 1434 C CA . LYS A 1 183 ? -10.350 -0.366 19.938 1.00 86.19 183 LYS A CA 1
ATOM 1435 C C . LYS A 1 183 ? -10.361 0.270 21.329 1.00 86.19 183 LYS A C 1
ATOM 1437 O O . LYS A 1 183 ? -10.948 -0.312 22.238 1.00 86.19 183 LYS A O 1
ATOM 1442 N N . GLN A 1 184 ? -9.784 1.461 21.471 1.00 87.25 184 GLN A N 1
ATOM 1443 C CA . GLN A 1 184 ? -9.750 2.202 22.730 1.00 87.25 184 GLN A CA 1
ATOM 1444 C C . GLN A 1 184 ? -11.165 2.578 23.188 1.00 87.25 184 GLN A C 1
ATOM 1446 O O . GLN A 1 184 ? -11.545 2.282 24.317 1.00 87.25 184 GLN A O 1
ATOM 1451 N N . SER A 1 185 ? -11.991 3.106 22.277 1.00 81.56 185 SER A N 1
ATOM 1452 C CA . SER A 1 185 ? -13.398 3.422 22.557 1.00 81.56 185 SER A CA 1
ATOM 1453 C C . SER A 1 185 ? -14.195 2.198 23.035 1.00 81.56 185 SER A C 1
ATOM 1455 O O . SER A 1 185 ? -15.000 2.303 23.961 1.00 81.56 185 SER A O 1
ATOM 1457 N N . LEU A 1 186 ? -13.953 1.020 22.445 1.00 78.25 186 LEU A N 1
ATOM 1458 C CA . LEU A 1 186 ? -14.584 -0.229 22.880 1.00 78.25 186 LEU A CA 1
ATOM 1459 C C . LEU A 1 186 ? -14.097 -0.678 24.264 1.00 78.25 186 LEU A C 1
ATOM 1461 O O . LEU A 1 186 ? -14.911 -1.124 25.072 1.00 78.25 186 LEU A O 1
ATOM 1465 N N . ALA A 1 187 ? -12.795 -0.574 24.538 1.00 84.19 187 ALA A N 1
ATOM 1466 C CA . ALA A 1 187 ? -12.206 -0.997 25.805 1.00 84.19 187 ALA A CA 1
ATOM 1467 C C . ALA A 1 187 ? -12.677 -0.124 26.979 1.00 84.19 187 ALA A C 1
ATOM 1469 O O . ALA A 1 187 ? -13.185 -0.660 27.967 1.00 84.19 187 ALA A O 1
ATOM 1470 N N . ASP A 1 188 ? -12.581 1.201 26.841 1.00 83.38 188 ASP A N 1
ATOM 1471 C CA . ASP A 1 188 ? -12.939 2.156 27.896 1.00 83.38 188 ASP A CA 1
ATOM 1472 C C . ASP A 1 188 ? -14.415 2.020 28.289 1.00 83.38 188 ASP A C 1
ATOM 1474 O O . ASP A 1 188 ? -14.760 1.963 29.471 1.00 83.38 188 ASP A O 1
ATOM 1478 N N . ARG A 1 189 ? -15.301 1.862 27.300 1.00 74.88 189 ARG A N 1
ATOM 1479 C CA . ARG A 1 189 ? -16.744 1.771 27.553 1.00 74.88 189 ARG A CA 1
ATOM 1480 C C . ARG A 1 189 ? -17.196 0.398 28.048 1.00 74.88 189 ARG A C 1
ATOM 1482 O O . ARG A 1 189 ? -18.126 0.320 28.851 1.00 74.88 189 ARG A O 1
ATOM 1489 N N . GLN A 1 190 ? -16.537 -0.690 27.638 1.00 78.38 190 GLN A N 1
ATOM 1490 C CA . GLN A 1 190 ? -16.793 -2.012 28.222 1.00 78.38 190 GLN A CA 1
ATOM 1491 C C . GLN A 1 190 ? -16.370 -2.054 29.700 1.00 78.38 190 GLN A C 1
ATOM 1493 O O . GLN A 1 190 ? -17.063 -2.664 30.520 1.00 78.38 190 GLN A O 1
ATOM 1498 N N . ALA A 1 191 ? -15.266 -1.384 30.045 1.00 85.75 191 ALA A N 1
ATOM 1499 C CA . ALA A 1 191 ? -14.816 -1.242 31.424 1.00 85.75 191 ALA A CA 1
ATOM 1500 C C . ALA A 1 191 ? -15.803 -0.409 32.261 1.00 85.75 191 ALA A C 1
ATOM 1502 O O . ALA A 1 191 ? -16.200 -0.852 33.341 1.00 85.75 191 ALA A O 1
ATOM 1503 N N . GLU A 1 192 ? -16.264 0.735 31.743 1.00 82.00 192 GLU A N 1
ATOM 1504 C CA . GLU A 1 192 ? -17.248 1.592 32.421 1.00 82.00 192 GLU A CA 1
ATOM 1505 C C . GLU A 1 192 ? -18.568 0.845 32.676 1.00 82.00 192 GLU A C 1
ATOM 1507 O O . GLU A 1 192 ? -19.075 0.825 33.801 1.00 82.00 192 GLU A O 1
ATOM 1512 N N . LEU A 1 193 ? -19.085 0.130 31.670 1.00 77.50 193 LEU A N 1
ATOM 1513 C CA . LEU A 1 193 ? -20.307 -0.663 31.812 1.00 77.50 193 LEU A CA 1
ATOM 1514 C C . LEU A 1 193 ? -20.160 -1.774 32.863 1.00 77.50 193 LEU A C 1
ATOM 1516 O O . LEU A 1 193 ? -21.089 -2.022 33.635 1.00 77.50 193 LEU A O 1
ATOM 1520 N N . SER A 1 194 ? -19.008 -2.452 32.901 1.00 84.50 194 SER A N 1
ATOM 1521 C CA . SER A 1 194 ? -18.738 -3.501 33.889 1.00 84.50 194 SER A CA 1
ATOM 1522 C C . SER A 1 194 ? -18.677 -2.937 35.310 1.00 84.50 194 SER A C 1
ATOM 1524 O O . SER A 1 194 ? -19.278 -3.515 36.215 1.00 84.50 194 SER A O 1
ATOM 1526 N N . GLN A 1 195 ? -18.005 -1.797 35.506 1.00 86.62 195 GLN A N 1
ATOM 1527 C CA . GLN A 1 195 ? -17.919 -1.138 36.813 1.00 86.62 195 GLN A CA 1
ATOM 1528 C C . GLN A 1 195 ? -19.290 -0.691 37.319 1.00 86.62 195 GLN A C 1
ATOM 1530 O O . GLN A 1 195 ? -19.620 -0.930 38.480 1.00 86.62 195 GLN A O 1
ATOM 1535 N N . VAL A 1 196 ? -20.109 -0.082 36.454 1.00 81.62 196 VAL A N 1
ATOM 1536 C CA . VAL A 1 196 ? -21.464 0.349 36.827 1.00 81.62 196 VAL A CA 1
ATOM 1537 C C . VAL A 1 196 ? -22.316 -0.855 37.225 1.00 81.62 196 VAL A C 1
ATOM 1539 O O . VAL A 1 196 ? -22.939 -0.827 38.282 1.00 81.62 196 VAL A O 1
ATOM 1542 N N . ARG A 1 197 ? -22.293 -1.945 36.444 1.00 81.19 197 ARG A N 1
ATOM 1543 C CA . ARG A 1 197 ? -23.048 -3.171 36.761 1.00 81.19 197 ARG A CA 1
ATOM 1544 C C . ARG A 1 197 ? -22.637 -3.796 38.089 1.00 81.19 197 ARG A C 1
ATOM 1546 O O . ARG A 1 197 ? -23.506 -4.214 38.849 1.00 81.19 197 ARG A O 1
ATOM 1553 N N . GLN A 1 198 ? -21.337 -3.862 38.361 1.00 87.69 198 GLN A N 1
ATOM 1554 C CA . GLN A 1 198 ? -20.826 -4.443 39.598 1.00 87.69 198 GLN A CA 1
ATOM 1555 C C . GLN A 1 198 ? -21.206 -3.587 40.811 1.00 87.69 198 GLN A C 1
ATOM 1557 O O . GLN A 1 198 ? -21.768 -4.109 41.768 1.00 87.69 198 GLN A O 1
ATOM 1562 N N . ALA A 1 199 ? -21.031 -2.264 40.719 1.00 82.75 199 ALA A N 1
ATOM 1563 C CA . ALA A 1 199 ? -21.439 -1.340 41.774 1.00 82.75 199 ALA A CA 1
ATOM 1564 C C . ALA A 1 199 ? -22.949 -1.410 42.067 1.00 82.75 199 ALA A C 1
ATOM 1566 O O . ALA A 1 199 ? -23.349 -1.421 43.227 1.00 82.75 199 ALA A O 1
ATOM 1567 N N . THR A 1 200 ? -23.795 -1.497 41.034 1.00 81.62 200 THR A N 1
ATOM 1568 C CA . THR A 1 200 ? -25.247 -1.661 41.214 1.00 81.62 200 THR A CA 1
ATOM 1569 C C . THR A 1 200 ? -25.590 -2.992 41.890 1.00 81.62 200 THR A C 1
ATOM 1571 O O . THR A 1 200 ? -26.450 -3.019 42.767 1.00 81.62 200 THR A O 1
ATOM 1574 N N . ALA A 1 201 ? -24.915 -4.088 41.527 1.00 85.50 201 ALA A N 1
ATOM 1575 C CA . ALA A 1 201 ? -25.147 -5.398 42.135 1.00 85.50 201 ALA A CA 1
ATOM 1576 C C . ALA A 1 201 ? -24.744 -5.439 43.619 1.00 85.50 201 ALA A C 1
ATOM 1578 O O . ALA A 1 201 ? -25.466 -6.020 44.430 1.00 85.50 201 ALA A O 1
ATOM 1579 N N . ASP A 1 202 ? -23.626 -4.805 43.975 1.00 85.69 202 ASP A N 1
ATOM 1580 C CA . ASP A 1 202 ? -23.140 -4.754 45.356 1.00 85.69 202 ASP A CA 1
ATOM 1581 C C . ASP A 1 202 ? -24.061 -3.903 46.244 1.00 85.69 202 ASP A C 1
ATOM 1583 O O . ASP A 1 202 ? -24.472 -4.356 47.312 1.00 85.69 202 ASP A O 1
ATOM 1587 N N . ILE A 1 203 ? -24.475 -2.716 45.777 1.00 83.31 203 ILE A N 1
ATOM 1588 C CA . ILE A 1 203 ? -25.421 -1.858 46.513 1.00 83.31 203 ILE A CA 1
ATOM 1589 C C . ILE A 1 203 ? -26.778 -2.556 46.654 1.00 83.31 203 ILE A C 1
ATOM 1591 O O . ILE A 1 203 ? -27.366 -2.543 47.731 1.00 83.31 203 ILE A O 1
ATOM 1595 N N . SER A 1 204 ? -27.268 -3.219 45.601 1.00 84.56 204 SER A N 1
ATOM 1596 C CA . SER A 1 204 ? -28.536 -3.951 45.673 1.00 84.56 204 SER A CA 1
ATOM 1597 C C . SER A 1 204 ? -28.513 -5.03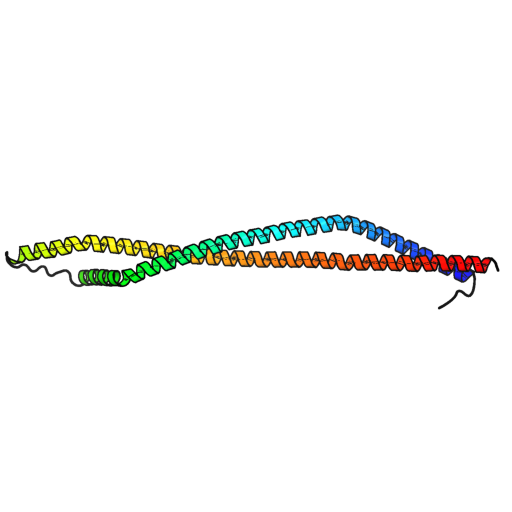8 46.747 1.00 84.56 204 SER A C 1
ATOM 1599 O O . SER A 1 204 ? -29.518 -5.195 47.435 1.00 84.56 204 SER A O 1
ATOM 1601 N N . LYS A 1 205 ? -27.398 -5.769 46.899 1.00 87.62 205 LYS A N 1
ATOM 1602 C CA . LYS A 1 205 ? -27.242 -6.784 47.952 1.00 87.62 205 LYS A CA 1
ATOM 1603 C C . LYS A 1 205 ? -27.275 -6.161 49.342 1.00 87.62 205 LYS A C 1
ATOM 1605 O O . LYS A 1 205 ? -28.036 -6.630 50.186 1.00 87.62 205 LYS A O 1
ATOM 1610 N N . ASN A 1 206 ? -26.526 -5.079 49.549 1.00 83.19 206 ASN A N 1
ATOM 1611 C CA . ASN A 1 206 ? -26.486 -4.381 50.833 1.00 83.19 206 ASN A CA 1
ATOM 1612 C C . ASN A 1 206 ? -27.871 -3.830 51.227 1.00 83.19 206 ASN A C 1
ATOM 1614 O O . ASN A 1 206 ? -28.287 -3.982 52.375 1.00 83.19 206 ASN A O 1
ATOM 1618 N N . VAL A 1 207 ? -28.640 -3.304 50.264 1.00 86.06 207 VAL A N 1
ATOM 1619 C CA . VAL A 1 207 ? -30.023 -2.848 50.482 1.00 86.06 207 VAL A CA 1
ATOM 1620 C C . VAL A 1 207 ? -30.935 -3.999 50.923 1.00 86.06 207 VAL A C 1
ATOM 1622 O O . VAL A 1 207 ? -31.748 -3.811 51.835 1.00 86.06 207 VAL A O 1
ATOM 1625 N N . THR A 1 208 ? -30.825 -5.189 50.315 1.00 85.81 208 THR A N 1
ATOM 1626 C CA . THR A 1 208 ? -31.565 -6.385 50.767 1.00 85.81 208 THR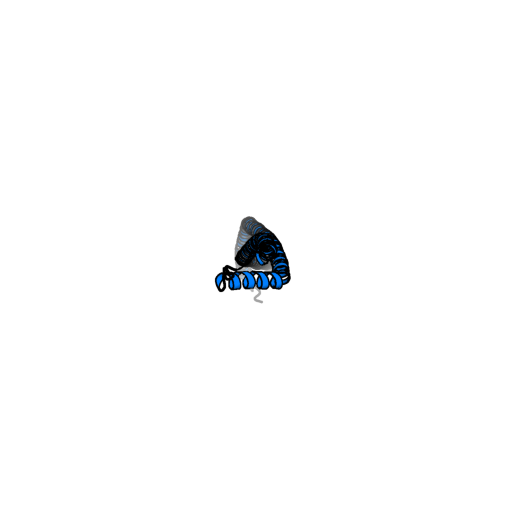 A CA 1
ATOM 1627 C C . THR A 1 208 ? -31.143 -6.819 52.168 1.00 85.81 208 THR A C 1
ATOM 1629 O O . THR A 1 208 ? -32.011 -6.980 53.025 1.00 85.81 208 THR A O 1
ATOM 1632 N N . ASP A 1 209 ? -29.840 -6.909 52.439 1.00 85.81 209 ASP A N 1
ATOM 1633 C CA . ASP A 1 209 ? -29.306 -7.344 53.734 1.00 85.81 209 ASP A CA 1
ATOM 1634 C C . ASP A 1 209 ? -29.716 -6.389 54.870 1.00 85.81 209 ASP A C 1
ATOM 1636 O O . ASP A 1 209 ? -30.123 -6.824 55.951 1.00 85.81 209 ASP A O 1
ATOM 1640 N N . LEU A 1 210 ? -29.668 -5.072 54.629 1.00 83.75 210 LEU A N 1
ATOM 1641 C CA . LEU A 1 210 ? -30.122 -4.051 55.579 1.00 83.75 210 LEU A CA 1
ATOM 1642 C C . LEU A 1 210 ? -31.637 -4.104 55.798 1.00 83.75 210 LEU A C 1
ATOM 1644 O O . LEU A 1 210 ? -32.092 -3.948 56.931 1.00 83.75 210 LEU A O 1
ATOM 1648 N N . SER A 1 211 ? -32.421 -4.349 54.744 1.00 81.19 211 SER A N 1
ATOM 1649 C CA . SER A 1 211 ? -33.878 -4.499 54.859 1.00 81.19 211 SER A CA 1
ATOM 1650 C C . SER A 1 211 ? -34.247 -5.720 55.709 1.00 81.19 211 SER A C 1
ATOM 1652 O O . SER A 1 211 ? -35.108 -5.624 56.585 1.00 81.19 211 SER A O 1
ATOM 1654 N N . GLU A 1 212 ? -33.566 -6.851 55.502 1.00 85.50 212 GLU A N 1
ATOM 1655 C CA . GLU A 1 212 ? -33.741 -8.059 56.316 1.00 85.50 212 GLU A CA 1
ATOM 1656 C C . GLU A 1 212 ? -33.309 -7.847 57.773 1.00 85.50 212 GLU A C 1
ATOM 1658 O O . GLU A 1 212 ? -33.977 -8.324 58.694 1.00 85.50 212 GLU A O 1
ATOM 1663 N N . LEU A 1 213 ? -32.212 -7.118 58.004 1.00 83.81 213 LEU A N 1
ATOM 1664 C CA . LEU A 1 213 ? -31.739 -6.790 59.349 1.00 83.81 213 LEU A CA 1
ATOM 1665 C C . LEU A 1 213 ? -32.748 -5.918 60.109 1.00 83.81 213 LEU A C 1
ATOM 1667 O O . LEU A 1 213 ? -33.042 -6.202 61.269 1.00 83.81 213 LEU A O 1
ATOM 1671 N N . ILE A 1 214 ? -33.302 -4.888 59.461 1.00 83.31 214 ILE A N 1
ATOM 1672 C CA . ILE A 1 214 ? -34.327 -4.017 60.058 1.00 83.31 214 ILE A CA 1
ATOM 1673 C C . ILE A 1 214 ? -35.578 -4.825 60.413 1.00 83.31 214 ILE A C 1
ATOM 1675 O O . ILE A 1 214 ? -36.104 -4.662 61.510 1.00 83.31 214 ILE A O 1
ATOM 1679 N N . ALA A 1 215 ? -36.021 -5.729 59.533 1.00 84.19 215 ALA A N 1
ATOM 1680 C CA . ALA A 1 215 ? -37.174 -6.592 59.795 1.00 84.19 215 ALA A CA 1
ATOM 1681 C C . ALA A 1 215 ? -36.963 -7.523 61.005 1.00 84.19 215 ALA A C 1
ATOM 1683 O O . ALA A 1 215 ? -37.906 -7.791 61.745 1.00 84.19 215 ALA A O 1
ATOM 1684 N N . LYS A 1 216 ? -35.730 -7.996 61.232 1.00 82.94 216 LYS A N 1
ATOM 1685 C CA . LYS A 1 216 ? -35.378 -8.795 62.419 1.00 82.94 216 LYS A CA 1
ATOM 1686 C C . LYS A 1 216 ? -35.322 -7.952 63.695 1.00 82.94 216 LYS A C 1
ATOM 1688 O O . LYS A 1 216 ? -35.761 -8.418 64.739 1.00 82.94 216 LYS A O 1
ATOM 1693 N N . LEU A 1 217 ? -34.800 -6.727 63.613 1.00 79.62 217 LEU A N 1
ATOM 1694 C CA . LEU A 1 217 ? -34.688 -5.811 64.754 1.00 79.62 217 LEU A CA 1
ATOM 1695 C C . LEU A 1 217 ? -36.033 -5.218 65.193 1.00 79.62 217 LEU A C 1
ATOM 1697 O O . LEU A 1 217 ? -36.165 -4.867 66.356 1.00 79.62 217 LEU A O 1
ATOM 1701 N N . SER A 1 218 ? -37.019 -5.096 64.297 1.00 74.56 218 SER A N 1
ATOM 1702 C CA . SER A 1 218 ? -38.362 -4.595 64.632 1.00 74.56 218 SER A CA 1
ATOM 1703 C C . SER A 1 218 ? -39.314 -5.662 65.185 1.00 74.56 218 SER A C 1
ATOM 1705 O O . SER A 1 218 ? -40.391 -5.322 65.672 1.00 74.56 218 SER A O 1
ATOM 1707 N N . GLN A 1 219 ? -38.944 -6.943 65.081 1.00 72.44 219 GLN A N 1
ATOM 1708 C CA . GLN A 1 219 ? -39.672 -8.070 65.677 1.00 72.44 219 GLN A CA 1
ATOM 1709 C C . GLN A 1 219 ? -39.219 -8.402 67.107 1.00 72.44 219 GLN A C 1
ATOM 1711 O O . GLN A 1 219 ? -39.899 -9.178 67.780 1.00 72.44 219 GLN A O 1
ATOM 1716 N N . GLN A 1 220 ? -38.083 -7.853 67.549 1.00 54.12 220 GLN A N 1
ATOM 1717 C CA . GLN A 1 220 ? -37.619 -7.903 68.940 1.00 54.12 220 GLN A CA 1
ATOM 1718 C C . GLN A 1 220 ? -38.159 -6.718 69.737 1.00 54.12 220 GLN A C 1
ATOM 1720 O O . GLN A 1 220 ? -38.400 -6.923 70.947 1.00 54.12 220 GLN A O 1
#

Nearest PDB structures (foldseek):
  5xg2-assembly1_A  TM=4.983E-01  e=8.625E-02  Pyrococcus yayanosii CH1
  7a0g-assembly1_JJJ  TM=3.407E-01  e=2.356E+00  Serratia marcescens
  7a0g-assembly1_FFF  TM=3.453E-01  e=4.321E+00  Serratia marcescens
  3ja6-assembly1_I  TM=2.606E-01  e=7.923E+00  Escherichia coli

pLDDT: mean 79.99, std 14.37, range [37.53, 97.62]

Organism: Pseudogymnoascus destructans (strain ATCC MYA-4855 / 20631-21) (NCBI:txid658429)

Solvent-accessible surface area (backbone atoms only — not comparable to full-atom values): 11904 Å² total; per-residue (Å²): 141,82,79,67,92,44,69,71,54,42,52,54,50,40,53,50,46,49,51,51,42,53,52,47,51,51,51,50,52,50,53,53,52,51,52,53,57,43,53,54,56,49,50,52,53,49,49,52,48,52,52,46,50,52,51,47,52,54,47,53,54,52,46,54,52,46,51,54,50,40,58,49,42,54,49,52,48,51,54,50,52,52,53,49,59,73,41,41,68,59,50,53,52,50,51,52,53,54,52,47,47,76,74,50,65,80,79,87,74,90,70,66,86,77,56,49,61,60,45,48,53,51,52,47,53,49,60,60,47,50,60,53,53,53,52,52,51,52,52,49,52,52,52,52,53,49,47,53,52,41,54,52,49,43,52,51,46,52,52,50,46,50,55,50,50,52,52,41,51,55,49,51,53,52,46,52,52,53,52,48,52,52,51,51,56,51,50,57,50,53,51,52,54,51,52,52,52,50,54,46,54,54,45,53,49,52,43,51,54,48,52,54,49,47,58,56,61,73,73,107

Sequence (220 aa):
ANQPKSADDATKKLEQERNELAAKENRGRELQRDLASITDERREINARLIETAALVQKSEEQMTAIENRLAGFERQEKDLRASLAKEHGKISAILAALQRMGRNPPPVIITRREDALEMVRSAMLLGVAFPGLRDEAKALTAKLNELVTIMTSIRREGDNLRAERERLDITQTRLASLLEAKKQSLADRQAELSQVRQATADISKNVTDLSELIAKLSQQ

Radius of gyration: 46.01 Å; Cα contacts (8 Å, |Δi|>4): 75; chains: 1; bounding box: 85×25×138 Å